Protein AF-0000000076639989 (afdb_homodimer)

Structure (mmCIF, N/CA/C/O backbone):
data_AF-0000000076639989-model_v1
#
loop_
_entity.id
_entity.type
_entity.pdbx_description
1 polymer 'Transcriptional regulator, ArsR family'
#
loop_
_atom_site.group_PDB
_atom_site.id
_atom_site.type_symbol
_atom_site.label_atom_id
_atom_site.label_alt_id
_atom_site.label_comp_id
_atom_site.label_asym_id
_atom_site.label_entity_id
_atom_site.label_seq_id
_atom_site.pdbx_PDB_ins_code
_atom_site.Cartn_x
_atom_site.Cartn_y
_atom_site.Cartn_z
_atom_site.occupancy
_atom_site.B_iso_or_equiv
_atom_site.auth_seq_id
_atom_site.auth_comp_id
_atom_site.auth_asym_id
_atom_site.auth_atom_id
_atom_site.pdbx_PDB_model_num
ATOM 1 N N . MET A 1 1 ? 21.969 -23.125 -7.098 1 32.69 1 MET A N 1
ATOM 2 C CA . MET A 1 1 ? 20.609 -22.609 -7.188 1 32.69 1 MET A CA 1
ATOM 3 C C . MET A 1 1 ? 19.641 -23.688 -7.664 1 32.69 1 MET A C 1
ATOM 5 O O . MET A 1 1 ? 19.703 -24.109 -8.82 1 32.69 1 MET A O 1
ATOM 9 N N . SER A 1 2 ? 19.375 -24.688 -6.938 1 37.81 2 SER A N 1
ATOM 10 C CA . SER A 1 2 ? 18.578 -25.844 -7.324 1 37.81 2 SER A CA 1
ATOM 11 C C . SER A 1 2 ? 17.25 -25.422 -7.961 1 37.81 2 SER A C 1
ATOM 13 O O . SER A 1 2 ? 16.516 -24.609 -7.395 1 37.81 2 SER A O 1
ATOM 15 N N . LYS A 1 3 ? 17.125 -25.25 -9.281 1 46.09 3 LYS A N 1
ATOM 16 C CA . LYS A 1 3 ? 16.047 -24.828 -10.164 1 46.09 3 LYS A CA 1
ATOM 17 C C . LYS A 1 3 ? 14.727 -25.469 -9.75 1 46.09 3 LYS A C 1
ATOM 19 O O . LYS A 1 3 ? 14.477 -26.641 -10.031 1 46.09 3 LYS A O 1
ATOM 24 N N . GLN A 1 4 ? 14.281 -25.359 -8.562 1 47.09 4 GLN A N 1
ATOM 25 C CA . GLN A 1 4 ? 13.008 -25.984 -8.234 1 47.09 4 GLN A CA 1
ATOM 26 C C . GLN A 1 4 ? 11.945 -25.641 -9.281 1 47.09 4 GLN A C 1
ATOM 28 O O . GLN A 1 4 ? 11.383 -24.547 -9.258 1 47.09 4 GLN A O 1
ATOM 33 N N . GLU A 1 5 ? 12.188 -26.016 -10.438 1 51.47 5 GLU A N 1
ATOM 34 C CA . GLU A 1 5 ? 11.289 -25.906 -11.578 1 51.47 5 GLU A CA 1
ATOM 35 C C . GLU A 1 5 ? 9.922 -26.5 -11.258 1 51.47 5 GLU A C 1
ATOM 37 O O . GLU A 1 5 ? 9.828 -27.609 -10.719 1 51.47 5 GLU A O 1
ATOM 42 N N . CYS A 1 6 ? 9.062 -25.641 -10.82 1 61.06 6 CYS A N 1
ATOM 43 C CA . CYS A 1 6 ? 7.691 -26.141 -10.828 1 61.06 6 CYS A CA 1
ATOM 44 C C . CYS A 1 6 ? 7.418 -26.969 -12.078 1 61.06 6 CYS A C 1
ATOM 46 O O . CYS A 1 6 ? 7.582 -26.469 -13.203 1 61.06 6 CYS A O 1
ATOM 48 N N . ILE A 1 7 ? 7.582 -28.328 -12.023 1 67 7 ILE A N 1
ATOM 49 C CA . ILE A 1 7 ? 7.262 -29.203 -13.141 1 67 7 ILE A CA 1
ATOM 50 C C . ILE A 1 7 ? 5.75 -29.422 -13.219 1 67 7 ILE A C 1
ATOM 52 O O . ILE A 1 7 ? 5.211 -30.312 -12.555 1 67 7 ILE A O 1
ATOM 56 N N . ARG A 1 8 ? 5.035 -28.391 -13.719 1 72.69 8 ARG A N 1
ATOM 57 C CA . ARG A 1 8 ? 3.59 -28.547 -13.844 1 72.69 8 ARG A CA 1
ATOM 58 C C . ARG A 1 8 ? 3.242 -29.656 -14.836 1 72.69 8 ARG A C 1
ATOM 60 O O . ARG A 1 8 ? 3.891 -29.781 -15.875 1 72.69 8 ARG A O 1
ATOM 67 N N . GLU A 1 9 ? 2.637 -30.719 -14.359 1 71.56 9 GLU A N 1
ATOM 68 C CA . GLU A 1 9 ? 2.283 -31.781 -15.305 1 71.56 9 GLU A CA 1
ATOM 69 C C . GLU A 1 9 ? 1.322 -31.266 -16.375 1 71.56 9 GLU A C 1
ATOM 71 O O . GLU A 1 9 ? 1.562 -31.438 -17.562 1 71.56 9 GLU A O 1
ATOM 76 N N . VAL A 1 10 ? 0.153 -30.719 -16.094 1 80.69 10 VAL A N 1
ATOM 77 C CA . VAL A 1 10 ? -0.833 -30.203 -17.047 1 80.69 10 VAL A CA 1
ATOM 78 C C . VAL A 1 10 ? -1.334 -28.844 -16.578 1 80.69 10 VAL A C 1
ATOM 80 O O . VAL A 1 10 ? -1.646 -28.656 -15.406 1 80.69 10 VAL A O 1
ATOM 83 N N . ALA A 1 11 ? -1.233 -27.938 -17.594 1 85.38 11 ALA A N 1
ATOM 84 C CA . ALA A 1 11 ? -1.774 -26.609 -17.297 1 85.38 11 ALA A CA 1
ATOM 85 C C . ALA A 1 11 ? -3.299 -26.609 -17.375 1 85.38 11 ALA A C 1
ATOM 87 O O . ALA A 1 11 ? -3.881 -27.25 -18.25 1 85.38 11 ALA A O 1
ATOM 88 N N . ASP A 1 12 ? -3.961 -26.031 -16.391 1 90.69 12 ASP A N 1
ATOM 89 C CA . ASP A 1 12 ? -5.395 -25.766 -16.484 1 90.69 12 ASP A CA 1
ATOM 90 C C . ASP A 1 12 ? -5.668 -24.516 -17.328 1 90.69 12 ASP A C 1
ATOM 92 O O . ASP A 1 12 ? -5.715 -23.406 -16.797 1 90.69 12 ASP A O 1
ATOM 96 N N . LEU A 1 13 ? -5.898 -24.812 -18.625 1 93.19 13 LEU A N 1
ATOM 97 C CA . LEU A 1 13 ? -6.027 -23.703 -19.562 1 93.19 13 LEU A CA 1
ATOM 98 C C . LEU A 1 13 ? -7.25 -22.859 -19.25 1 93.19 13 LEU A C 1
ATOM 100 O O . LEU A 1 13 ? -7.238 -21.641 -19.453 1 93.19 13 LEU A O 1
ATOM 104 N N . ASN A 1 14 ? -8.273 -23.469 -18.75 1 94.12 14 ASN A N 1
ATOM 105 C CA . ASN A 1 14 ? -9.461 -22.719 -18.359 1 94.12 14 ASN A CA 1
ATOM 106 C C . ASN A 1 14 ? -9.164 -21.734 -17.234 1 94.12 14 ASN A C 1
ATOM 108 O O . ASN A 1 14 ? -9.602 -20.578 -17.281 1 94.12 14 ASN A O 1
ATOM 112 N N . GLN A 1 15 ? -8.477 -22.172 -16.281 1 94.19 15 GLN A N 1
ATOM 113 C CA . GLN A 1 15 ? -8.094 -21.297 -15.18 1 94.19 15 GLN A CA 1
ATOM 114 C C . GLN A 1 15 ? -7.188 -20.156 -15.664 1 94.19 15 GLN A C 1
ATOM 116 O O . GLN A 1 15 ? -7.371 -19 -15.281 1 94.19 15 GLN A O 1
ATOM 121 N N . ILE A 1 16 ? -6.234 -20.531 -16.484 1 95.56 16 ILE A N 1
ATOM 122 C CA . ILE A 1 16 ? -5.281 -19.547 -16.984 1 95.56 16 ILE A CA 1
ATOM 123 C C . ILE A 1 16 ? -6.016 -18.469 -17.766 1 95.56 16 ILE A C 1
ATOM 125 O O . ILE A 1 16 ? -5.797 -17.281 -17.547 1 95.56 16 ILE A O 1
ATOM 129 N N . ASN A 1 17 ? -6.898 -18.906 -18.609 1 96.19 17 ASN A N 1
ATOM 130 C CA . ASN A 1 17 ? -7.641 -17.969 -19.438 1 96.19 17 ASN A CA 1
ATOM 131 C C . ASN A 1 17 ? -8.555 -17.078 -18.594 1 96.19 17 ASN A C 1
ATOM 133 O O . ASN A 1 17 ? -8.695 -15.883 -18.875 1 96.19 17 ASN A O 1
ATOM 137 N N . ARG A 1 18 ? -9.164 -17.641 -17.641 1 95.81 18 ARG A N 1
ATOM 138 C CA . ARG A 1 18 ? -10.023 -16.859 -16.766 1 95.81 18 ARG A CA 1
ATOM 139 C C . ARG A 1 18 ? -9.219 -15.805 -16 1 95.81 18 ARG A C 1
ATOM 141 O O . ARG A 1 18 ? -9.68 -14.672 -15.828 1 95.81 18 ARG A O 1
ATOM 148 N N . CYS A 1 19 ? -8.039 -16.203 -15.562 1 97.31 19 CYS A N 1
ATOM 149 C CA . CYS A 1 19 ? -7.168 -15.273 -14.844 1 97.31 19 CYS A CA 1
ATOM 150 C C . CYS A 1 19 ? -6.719 -14.125 -15.75 1 97.31 19 CYS A C 1
ATOM 152 O O . CYS A 1 19 ? -6.707 -12.969 -15.336 1 97.31 19 CYS A O 1
ATOM 154 N N . ILE A 1 20 ? -6.371 -14.484 -16.969 1 97.75 20 ILE A N 1
ATOM 155 C CA . ILE A 1 20 ? -5.961 -13.461 -17.922 1 97.75 20 ILE A CA 1
ATOM 156 C C . ILE A 1 20 ? -7.113 -12.492 -18.172 1 97.75 20 ILE A C 1
ATOM 158 O O . ILE A 1 20 ? -6.918 -11.273 -18.156 1 97.75 20 ILE A O 1
ATOM 162 N N . ASP A 1 21 ? -8.305 -13.062 -18.328 1 96.94 21 ASP A N 1
ATOM 163 C CA . ASP A 1 21 ? -9.484 -12.234 -18.578 1 96.94 21 ASP A CA 1
ATOM 164 C C . ASP A 1 21 ? -9.781 -11.328 -17.375 1 96.94 21 ASP A C 1
ATOM 166 O O . ASP A 1 21 ? -10.094 -10.148 -17.547 1 96.94 21 ASP A O 1
ATOM 170 N N . SER A 1 22 ? -9.711 -11.898 -16.188 1 95.25 22 SER A N 1
ATOM 171 C CA . SER A 1 22 ? -9.969 -11.125 -14.977 1 95.25 22 SER A CA 1
ATOM 172 C C . SER A 1 22 ? -8.977 -9.977 -14.828 1 95.25 22 SER A C 1
ATOM 174 O O . SER A 1 22 ? -9.359 -8.852 -14.492 1 95.25 22 SER A O 1
ATOM 176 N N . LEU A 1 23 ? -7.738 -10.188 -15.102 1 96.31 23 LEU A N 1
ATOM 177 C CA . LEU A 1 23 ? -6.707 -9.164 -15 1 96.31 23 LEU A CA 1
ATOM 178 C C . LEU A 1 23 ? -6.941 -8.047 -16 1 96.31 23 LEU A C 1
ATOM 180 O O . LEU A 1 23 ? -6.727 -6.871 -15.695 1 96.31 23 LEU A O 1
ATOM 184 N N . GLU A 1 24 ? -7.297 -8.453 -17.188 1 96.06 24 GLU A N 1
ATOM 185 C CA . GLU A 1 24 ? -7.543 -7.461 -18.234 1 96.06 24 GLU A CA 1
ATOM 186 C C . GLU A 1 24 ? -8.68 -6.516 -17.844 1 96.06 24 GLU A C 1
ATOM 188 O O . GLU A 1 24 ? -8.641 -5.328 -18.156 1 96.06 24 GLU A O 1
ATOM 193 N N . LYS A 1 25 ? -9.641 -7.02 -17.141 1 94.56 25 LYS A N 1
ATOM 194 C CA . LYS A 1 25 ? -10.805 -6.227 -16.75 1 94.56 25 LYS A CA 1
ATOM 195 C C . LYS A 1 25 ? -10.445 -5.211 -15.672 1 94.56 25 LYS A C 1
ATOM 197 O O . LYS A 1 25 ? -11.109 -4.184 -15.531 1 94.56 25 LYS A O 1
ATOM 202 N N . VAL A 1 26 ? -9.375 -5.488 -14.977 1 94.62 26 VAL A N 1
ATOM 203 C CA . VAL A 1 26 ? -9.094 -4.621 -13.836 1 94.62 26 VAL A CA 1
ATOM 204 C C . VAL A 1 26 ? -7.727 -3.965 -14 1 94.62 26 VAL A C 1
ATOM 206 O O . VAL A 1 26 ? -7.195 -3.379 -13.055 1 94.62 26 VAL A O 1
ATOM 209 N N . GLU A 1 27 ? -7.105 -4.047 -15.086 1 94.38 27 GLU A N 1
ATOM 210 C CA . GLU A 1 27 ? -5.738 -3.584 -15.312 1 94.38 27 GLU A CA 1
ATOM 211 C C . GLU A 1 27 ? -5.582 -2.113 -14.938 1 94.38 27 GLU A C 1
ATOM 213 O O . GLU A 1 27 ? -4.59 -1.727 -14.32 1 94.38 27 GLU A O 1
ATOM 218 N N . GLY A 1 28 ? -6.504 -1.295 -15.352 1 93.31 28 GLY A N 1
ATOM 219 C CA . GLY A 1 28 ? -6.461 0.114 -15 1 93.31 28 GLY A CA 1
ATOM 220 C C . GLY A 1 28 ? -6.508 0.352 -13.5 1 93.31 28 GLY A C 1
ATOM 221 O O . GLY A 1 28 ? -5.793 1.21 -12.977 1 93.31 28 GLY A O 1
ATOM 222 N N . SER A 1 29 ? -7.375 -0.333 -12.828 1 93.5 29 SER A N 1
ATOM 223 C CA . SER A 1 29 ? -7.496 -0.226 -11.375 1 93.5 29 SER A CA 1
ATOM 224 C C . SER A 1 29 ? -6.219 -0.692 -10.68 1 93.5 29 SER A C 1
ATOM 226 O O . SER A 1 29 ? -5.812 -0.114 -9.672 1 93.5 29 SER A O 1
ATOM 228 N N . ILE A 1 30 ? -5.578 -1.683 -11.258 1 94.81 30 ILE A N 1
ATOM 229 C CA . ILE A 1 30 ? -4.328 -2.17 -10.688 1 94.81 30 ILE A CA 1
ATOM 230 C C . ILE A 1 30 ? -3.246 -1.099 -10.828 1 94.81 30 ILE A C 1
ATOM 232 O O . ILE A 1 30 ? -2.52 -0.816 -9.875 1 94.81 30 ILE A O 1
ATOM 236 N N . ASP A 1 31 ? -3.182 -0.555 -11.945 1 94.44 31 ASP A N 1
ATOM 237 C CA . ASP A 1 31 ? -2.201 0.501 -12.18 1 94.44 31 ASP A CA 1
ATOM 238 C C . ASP A 1 31 ? -2.387 1.654 -11.195 1 94.44 31 ASP A C 1
ATOM 240 O O . ASP A 1 31 ? -1.418 2.137 -10.609 1 94.44 31 ASP A O 1
ATOM 244 N N . ARG A 1 32 ? -3.562 2.025 -11.016 1 92.25 32 ARG A N 1
ATOM 245 C CA . ARG A 1 32 ? -3.854 3.154 -10.141 1 92.25 32 ARG A CA 1
ATOM 246 C C . ARG A 1 32 ? -3.557 2.811 -8.688 1 92.25 32 ARG A C 1
ATOM 248 O O . ARG A 1 32 ? -2.982 3.621 -7.953 1 92.25 32 ARG A O 1
ATOM 255 N N . LEU A 1 33 ? -3.975 1.682 -8.328 1 93 33 LEU A N 1
ATOM 256 C CA . LEU A 1 33 ? -3.68 1.271 -6.961 1 93 33 LEU A CA 1
ATOM 257 C C . LEU A 1 33 ? -2.176 1.178 -6.734 1 93 33 LEU A C 1
ATOM 259 O O . LEU A 1 33 ? -1.681 1.542 -5.668 1 93 33 LEU A O 1
ATOM 263 N N . THR A 1 34 ? -1.471 0.683 -7.719 1 95.06 34 THR A N 1
ATOM 264 C CA . THR A 1 34 ? -0.016 0.619 -7.621 1 95.06 34 THR A CA 1
ATOM 265 C C . THR A 1 34 ? 0.569 2.002 -7.355 1 95.06 34 THR A C 1
ATOM 267 O O . THR A 1 34 ? 1.416 2.166 -6.473 1 95.06 34 THR A O 1
ATOM 270 N N . ASP A 1 35 ? 0.101 2.949 -8.023 1 93.81 35 ASP A N 1
ATOM 271 C CA . ASP A 1 35 ? 0.573 4.32 -7.855 1 93.81 35 ASP A CA 1
ATOM 272 C C . ASP A 1 35 ? 0.263 4.836 -6.449 1 93.81 35 ASP A C 1
ATOM 274 O O . ASP A 1 35 ? 1.096 5.496 -5.828 1 93.81 35 ASP A O 1
ATOM 278 N N . ILE A 1 36 ? -0.893 4.535 -6.02 1 92.69 36 ILE A N 1
ATOM 279 C CA . ILE A 1 36 ? -1.324 4.969 -4.695 1 92.69 36 ILE A CA 1
ATOM 280 C C . ILE A 1 36 ? -0.438 4.324 -3.629 1 92.69 36 ILE A C 1
ATOM 282 O O . ILE A 1 36 ? 0.024 5 -2.707 1 92.69 36 ILE A O 1
ATOM 286 N N . LEU A 1 37 ? -0.204 3.051 -3.82 1 93.88 37 LEU A N 1
ATOM 287 C CA . LEU A 1 37 ? 0.633 2.336 -2.863 1 93.88 37 LEU A CA 1
ATOM 288 C C . LEU A 1 37 ? 2.05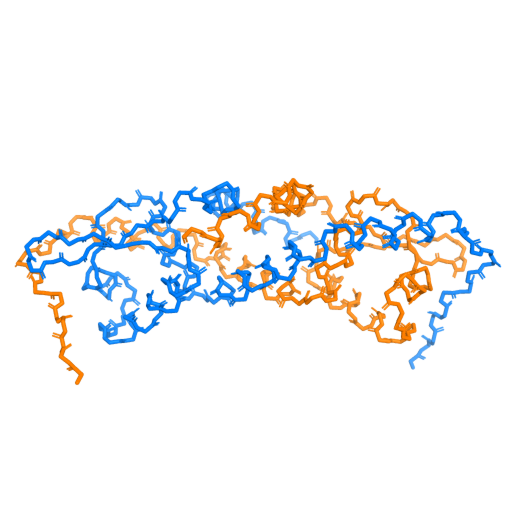9 2.881 -2.875 1 93.88 37 LEU A C 1
ATOM 290 O O . LEU A 1 37 ? 2.682 3.023 -1.819 1 93.88 37 LEU A O 1
ATOM 294 N N . LYS A 1 38 ? 2.557 3.215 -4.012 1 96 38 LYS A N 1
ATOM 295 C CA . LYS A 1 38 ? 3.887 3.807 -4.117 1 96 38 LYS A CA 1
ATOM 296 C C . LYS A 1 38 ? 3.973 5.109 -3.332 1 96 38 LYS A C 1
ATOM 298 O O . LYS A 1 38 ? 4.965 5.363 -2.645 1 96 38 LYS A O 1
ATOM 303 N N . LEU A 1 39 ? 2.967 5.832 -3.438 1 95.38 39 LEU A N 1
ATOM 304 C CA . LEU A 1 39 ? 2.934 7.117 -2.748 1 95.38 39 LEU A CA 1
ATOM 305 C C . LEU A 1 39 ? 2.883 6.922 -1.236 1 95.38 39 LEU A C 1
ATOM 307 O O . LEU A 1 39 ? 3.555 7.641 -0.49 1 95.38 39 LEU A O 1
ATOM 311 N N . ALA A 1 40 ? 2.119 5.961 -0.853 1 95.06 40 ALA A N 1
ATOM 312 C CA . ALA A 1 40 ? 1.887 5.738 0.572 1 95.06 40 ALA A CA 1
ATOM 313 C C . ALA A 1 40 ? 3.045 4.969 1.202 1 95.06 40 ALA A C 1
ATOM 315 O O . ALA A 1 40 ? 3.264 5.047 2.414 1 95.06 40 ALA A O 1
ATOM 316 N N . ALA A 1 41 ? 3.77 4.203 0.325 1 96.12 41 ALA A N 1
ATOM 317 C CA . ALA A 1 41 ? 4.848 3.354 0.827 1 96.12 41 ALA A CA 1
ATOM 318 C C . ALA A 1 41 ? 6.086 4.18 1.163 1 96.12 41 ALA A C 1
ATOM 320 O O . ALA A 1 41 ? 7.16 3.957 0.604 1 96.12 41 ALA A O 1
ATOM 321 N N . ASN A 1 42 ? 5.992 5.082 1.937 1 97.56 42 ASN A N 1
ATOM 322 C CA . ASN A 1 42 ? 6.969 5.984 2.539 1 97.56 42 ASN A CA 1
ATOM 323 C C . ASN A 1 42 ? 6.656 6.25 4.008 1 97.56 42 ASN A C 1
ATOM 325 O O . ASN A 1 42 ? 5.516 6.566 4.355 1 97.56 42 ASN A O 1
ATOM 329 N N . ASP A 1 43 ? 7.664 6.062 4.801 1 97.06 43 ASP A N 1
ATOM 330 C CA . ASP A 1 43 ? 7.457 6.133 6.242 1 97.06 43 ASP A CA 1
ATOM 331 C C . ASP A 1 43 ? 6.832 7.465 6.648 1 97.06 43 ASP A C 1
ATOM 333 O O . ASP A 1 43 ? 5.84 7.496 7.375 1 97.06 43 ASP A O 1
ATOM 337 N N . VAL A 1 44 ? 7.336 8.516 6.16 1 98.25 44 VAL A N 1
ATOM 338 C CA . VAL A 1 44 ? 6.863 9.852 6.508 1 98.25 44 VAL A CA 1
ATOM 339 C C . VAL A 1 44 ? 5.445 10.047 5.977 1 98.25 44 VAL A C 1
ATOM 341 O O . VAL A 1 44 ? 4.562 10.508 6.707 1 98.25 44 VAL A O 1
ATOM 344 N N . ARG A 1 45 ? 5.211 9.656 4.766 1 98.25 45 ARG A N 1
ATOM 345 C CA . ARG A 1 45 ? 3.9 9.859 4.156 1 98.25 45 ARG A CA 1
ATOM 346 C C . ARG A 1 45 ? 2.848 8.977 4.824 1 98.25 45 ARG A C 1
ATOM 348 O O . ARG A 1 45 ? 1.688 9.375 4.949 1 98.25 45 ARG A O 1
ATOM 355 N N . LEU A 1 46 ? 3.256 7.793 5.211 1 96.88 46 LEU A N 1
ATOM 356 C CA . LEU A 1 46 ? 2.309 6.938 5.914 1 96.88 46 LEU A CA 1
ATOM 357 C C . LEU A 1 46 ? 1.965 7.516 7.281 1 96.88 46 LEU A C 1
ATOM 359 O O . LEU A 1 46 ? 0.815 7.445 7.723 1 96.88 46 LEU A O 1
ATOM 363 N N . LYS A 1 47 ? 2.955 8.094 7.965 1 97.88 47 LYS A N 1
ATOM 364 C CA . LYS A 1 47 ? 2.699 8.766 9.234 1 97.88 47 LYS A CA 1
ATOM 365 C C . LYS A 1 47 ? 1.743 9.945 9.047 1 97.88 47 LYS A C 1
ATOM 367 O O . LYS A 1 47 ? 0.824 10.133 9.844 1 97.88 47 LYS A O 1
ATOM 372 N N . ILE A 1 48 ? 1.965 10.672 7.996 1 97.75 48 ILE A N 1
ATOM 373 C CA . ILE A 1 48 ? 1.108 11.82 7.699 1 97.75 48 ILE A CA 1
ATOM 374 C C . ILE A 1 48 ? -0.326 11.344 7.473 1 97.75 48 ILE A C 1
ATOM 376 O O . ILE A 1 48 ? -1.266 11.883 8.062 1 97.75 48 ILE A O 1
ATOM 380 N N . LEU A 1 49 ? -0.447 10.32 6.625 1 96.56 49 LEU A N 1
ATOM 381 C CA . LEU A 1 49 ? -1.773 9.797 6.32 1 96.56 49 LEU A CA 1
ATOM 382 C C . LEU A 1 49 ? -2.447 9.258 7.578 1 96.56 49 LEU A C 1
ATOM 384 O O . LEU A 1 49 ? -3.645 9.469 7.785 1 96.56 49 LEU A O 1
ATOM 388 N N . TYR A 1 50 ? -1.722 8.602 8.383 1 95.81 50 TYR A N 1
ATOM 389 C CA . TYR A 1 50 ? -2.232 8.086 9.641 1 95.81 50 TYR A CA 1
ATOM 390 C C . TYR A 1 50 ? -2.727 9.211 10.539 1 95.81 50 TYR A C 1
ATOM 392 O O . TYR A 1 50 ? -3.848 9.164 11.055 1 95.81 50 TYR A O 1
ATOM 400 N N . LEU A 1 51 ? -1.943 10.227 10.734 1 96.75 51 LEU A N 1
ATOM 401 C CA . LEU A 1 51 ? -2.299 11.359 11.578 1 96.75 51 LEU A CA 1
ATOM 402 C C . LEU A 1 51 ? -3.553 12.055 11.055 1 96.75 51 LEU A C 1
ATOM 404 O O . LEU A 1 51 ? -4.434 12.422 11.836 1 96.75 51 LEU A O 1
ATOM 408 N N . LEU A 1 52 ? -3.623 12.188 9.719 1 95.75 52 LEU A N 1
ATOM 409 C CA . LEU A 1 52 ? -4.758 12.875 9.109 1 95.75 52 LEU A CA 1
ATOM 410 C C . LEU A 1 52 ? -6.027 12.047 9.234 1 95.75 52 LEU A C 1
ATOM 412 O O . LEU A 1 52 ? -7.137 12.57 9.125 1 95.75 52 LEU A O 1
ATOM 416 N N . SER A 1 53 ? -5.832 10.797 9.359 1 93.5 53 SER A N 1
ATOM 417 C CA . SER A 1 53 ? -7 9.945 9.555 1 93.5 53 SER A CA 1
ATOM 418 C C . SER A 1 53 ? -7.57 10.102 10.961 1 93.5 53 SER A C 1
ATOM 420 O O . SER A 1 53 ? -8.734 9.766 11.203 1 93.5 53 SER A O 1
ATOM 422 N N . ARG A 1 54 ? -6.809 10.641 11.805 1 91.06 54 ARG A N 1
ATOM 423 C CA . ARG A 1 54 ? -7.195 10.719 13.203 1 91.06 54 ARG A CA 1
ATOM 424 C C . ARG A 1 54 ? -7.527 12.156 13.602 1 91.06 54 ARG A C 1
ATOM 426 O O . ARG A 1 54 ? -8.344 12.383 14.5 1 91.06 54 ARG A O 1
ATOM 433 N N . GLU A 1 55 ? -6.781 13.023 12.914 1 90.44 55 GLU A N 1
ATOM 434 C CA . GLU A 1 55 ? -6.914 14.438 13.234 1 90.44 55 GLU A CA 1
ATOM 435 C C . GLU A 1 55 ? -7.539 15.211 12.078 1 90.44 55 GLU A C 1
ATOM 437 O O . GLU A 1 55 ? -7.195 14.984 10.914 1 90.44 55 GLU A O 1
ATOM 442 N N . GLU A 1 56 ? -8.438 16.016 12.211 1 78.88 56 GLU A N 1
ATOM 443 C CA . GLU A 1 56 ? -9.164 16.703 11.148 1 78.88 56 GLU A CA 1
ATOM 444 C C . GLU A 1 56 ? -8.453 17.984 10.742 1 78.88 56 GLU A C 1
ATOM 446 O O . GLU A 1 56 ? -8.625 18.469 9.617 1 78.88 56 GLU A O 1
ATOM 451 N N . HIS A 1 57 ? -7.617 18.672 11.516 1 83.5 57 HIS A N 1
ATOM 452 C CA . HIS A 1 57 ? -7.121 20.016 11.242 1 83.5 57 HIS A CA 1
ATOM 453 C C . HIS A 1 57 ? -5.617 20.109 11.492 1 83.5 57 HIS A C 1
ATOM 455 O O . HIS A 1 57 ? -5.184 20.703 12.484 1 83.5 57 HIS A O 1
ATOM 461 N N . LEU A 1 58 ? -4.938 19.562 10.539 1 93.5 58 LEU A N 1
ATOM 462 C CA . LEU A 1 58 ? -3.492 19.703 10.672 1 93.5 58 LEU A CA 1
ATOM 463 C C . LEU A 1 58 ? -2.92 20.5 9.508 1 93.5 58 LEU A C 1
ATOM 465 O O . LEU A 1 58 ? -3.281 20.281 8.352 1 93.5 58 LEU A O 1
ATOM 469 N N . CYS A 1 59 ? -2.102 21.453 9.852 1 94.75 59 CYS A N 1
ATOM 470 C CA . CYS A 1 59 ? -1.413 22.25 8.836 1 94.75 59 CYS A CA 1
ATOM 471 C C . CYS A 1 59 ? 0.04 21.812 8.695 1 94.75 59 CYS A C 1
ATOM 473 O O . CYS A 1 59 ? 0.548 21.047 9.523 1 94.75 59 CYS A O 1
ATOM 475 N N . PRO A 1 60 ? 0.755 22.203 7.625 1 95.94 60 PRO A N 1
ATOM 476 C CA . PRO A 1 60 ? 2.146 21.797 7.426 1 95.94 60 PRO A CA 1
ATOM 477 C C . PRO A 1 60 ? 3.031 22.109 8.633 1 95.94 60 PRO A C 1
ATOM 479 O O . PRO A 1 60 ? 3.938 21.344 8.953 1 95.94 60 PRO A O 1
ATOM 482 N N . CYS A 1 61 ? 2.783 23.172 9.328 1 94.88 61 CYS A N 1
ATOM 483 C CA . CYS A 1 61 ? 3.561 23.547 10.5 1 94.88 61 CYS A CA 1
ATOM 484 C C . CYS A 1 61 ? 3.326 22.562 11.641 1 94.88 61 CYS A C 1
ATOM 486 O O . CYS A 1 61 ? 4.27 22.141 12.32 1 94.88 61 CYS A O 1
ATOM 488 N N . ASP A 1 62 ? 2.014 22.203 11.898 1 95.75 62 ASP A N 1
ATOM 489 C CA . ASP A 1 62 ? 1.702 21.188 12.906 1 95.75 62 ASP A CA 1
ATOM 490 C C . ASP A 1 62 ? 2.434 19.875 12.609 1 95.75 62 ASP A C 1
ATOM 492 O O . ASP A 1 62 ? 3.062 19.297 13.5 1 95.75 62 ASP A O 1
ATOM 496 N N . LEU A 1 63 ? 2.348 19.469 11.391 1 97.44 63 LEU A N 1
ATOM 497 C CA . LEU A 1 63 ? 2.955 18.203 10.984 1 97.44 63 LEU A CA 1
ATOM 498 C C . LEU A 1 63 ? 4.473 18.266 11.109 1 97.44 63 LEU A C 1
ATOM 500 O O . LEU A 1 63 ? 5.109 17.281 11.477 1 97.44 63 LEU A O 1
ATOM 504 N N . SER A 1 64 ? 5.039 19.391 10.734 1 97.38 64 SER A N 1
ATOM 505 C CA . SER A 1 64 ? 6.473 19.594 10.906 1 97.38 64 SER A CA 1
ATOM 506 C C . SER A 1 64 ? 6.895 19.391 12.352 1 97.38 64 SER A C 1
ATOM 508 O O . SER A 1 64 ? 7.863 18.688 12.633 1 97.38 64 SER A O 1
ATOM 510 N N . ASP A 1 65 ? 6.168 19.969 13.297 1 96.75 65 ASP A N 1
ATOM 511 C CA . ASP A 1 65 ? 6.449 19.828 14.719 1 96.75 65 ASP A CA 1
ATOM 512 C C . ASP A 1 65 ? 6.281 18.375 15.18 1 96.75 65 ASP A C 1
ATOM 514 O O . ASP A 1 65 ? 7.121 17.859 15.914 1 96.75 65 ASP A O 1
ATOM 518 N N . ILE A 1 66 ? 5.219 17.812 14.727 1 97.69 66 ILE A N 1
ATOM 519 C CA . ILE A 1 66 ? 4.887 16.453 15.148 1 97.69 66 ILE A CA 1
ATOM 520 C C . ILE A 1 66 ? 5.957 15.477 14.648 1 97.69 66 ILE A C 1
ATOM 522 O O . ILE A 1 66 ? 6.387 14.586 15.391 1 97.69 66 ILE A O 1
ATOM 526 N N . LEU A 1 67 ? 6.438 15.617 13.414 1 98.25 67 LEU A N 1
ATOM 527 C CA . LEU A 1 67 ? 7.328 14.664 12.766 1 98.25 67 LEU A CA 1
ATOM 528 C C . LEU A 1 67 ? 8.789 15.07 12.938 1 98.25 67 LEU A C 1
ATOM 530 O O . LEU A 1 67 ? 9.695 14.344 12.516 1 98.25 67 LEU A O 1
ATOM 534 N N . ASP A 1 68 ? 9 16.172 13.555 1 97.81 68 ASP A N 1
ATOM 535 C CA . ASP A 1 68 ? 10.344 16.703 13.77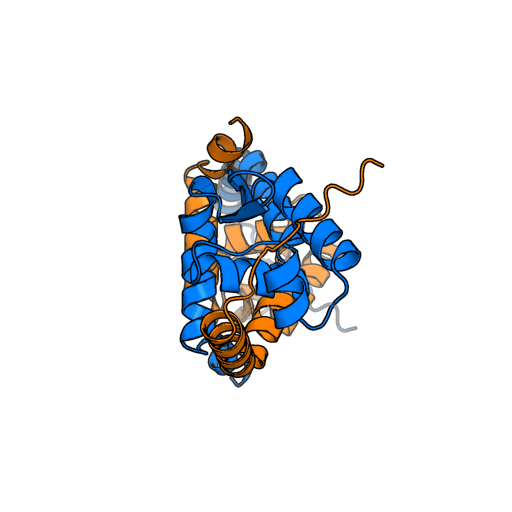3 1 97.81 68 ASP A CA 1
ATOM 536 C C . ASP A 1 68 ? 11.102 16.828 12.453 1 97.81 68 ASP A C 1
ATOM 538 O O . ASP A 1 68 ? 12.211 16.312 12.305 1 97.81 68 ASP A O 1
ATOM 542 N N . MET A 1 69 ? 10.477 17.484 11.516 1 97.75 69 MET A N 1
ATOM 543 C CA . MET A 1 69 ? 11.008 17.781 10.188 1 97.75 69 MET A CA 1
ATOM 544 C C . MET A 1 69 ? 10.805 19.25 9.836 1 97.75 69 MET A C 1
ATOM 546 O O . MET A 1 69 ? 9.992 19.938 10.469 1 97.75 69 MET A O 1
ATOM 550 N N . SER A 1 70 ? 11.531 19.75 8.883 1 97.06 70 SER A N 1
ATOM 551 C CA . SER A 1 70 ? 11.312 21.109 8.414 1 97.06 70 SER A CA 1
ATOM 552 C C . SER A 1 70 ? 9.984 21.234 7.672 1 97.06 70 SER A C 1
ATOM 554 O O . SER A 1 70 ? 9.508 20.266 7.074 1 97.06 70 SER A O 1
ATOM 556 N N . VAL A 1 71 ? 9.445 22.391 7.707 1 95.94 71 VAL A N 1
ATOM 557 C CA . VAL A 1 71 ? 8.18 22.641 7.023 1 95.94 71 VAL A CA 1
ATOM 558 C C . VAL A 1 71 ? 8.344 22.406 5.523 1 95.94 71 VAL A C 1
ATOM 560 O O . VAL A 1 71 ? 7.5 21.781 4.895 1 95.94 71 VAL A O 1
ATOM 563 N N . PRO A 1 72 ? 9.438 22.828 4.898 1 96.56 72 PRO A N 1
ATOM 564 C CA . PRO A 1 72 ? 9.594 22.547 3.467 1 96.56 72 PRO A CA 1
ATOM 565 C C . PRO A 1 72 ? 9.602 21.062 3.148 1 96.56 72 PRO A C 1
ATOM 567 O O . PRO A 1 72 ? 9.031 20.641 2.141 1 96.56 72 PRO A O 1
ATOM 570 N N . ALA A 1 73 ? 10.25 20.234 3.986 1 97.38 73 ALA A N 1
ATOM 571 C CA . ALA A 1 73 ? 10.305 18.797 3.773 1 97.38 73 ALA A CA 1
ATOM 572 C C . ALA A 1 73 ? 8.906 18.172 3.863 1 97.38 73 ALA A C 1
ATOM 574 O O . ALA A 1 73 ? 8.516 17.375 3.008 1 97.38 73 ALA A O 1
ATOM 575 N N . VAL A 1 74 ? 8.242 18.547 4.887 1 97.75 74 VAL A N 1
ATOM 576 C CA . VAL A 1 74 ? 6.879 18.047 5.066 1 97.75 74 VAL A CA 1
ATOM 577 C C . VAL A 1 74 ? 6.008 18.5 3.895 1 97.75 74 VAL A C 1
ATOM 579 O O . VAL A 1 74 ? 5.191 17.719 3.389 1 97.75 74 VAL A O 1
ATOM 582 N N . SER A 1 75 ? 6.191 19.688 3.459 1 96.44 75 SER A N 1
ATOM 583 C CA . SER A 1 75 ? 5.398 20.234 2.363 1 96.44 75 SER A CA 1
ATOM 584 C C . SER A 1 75 ? 5.633 19.453 1.071 1 96.44 75 SER A C 1
ATOM 586 O O . SER A 1 75 ? 4.711 19.281 0.276 1 96.44 75 SER A O 1
ATOM 588 N N . GLN A 1 76 ? 6.793 19.047 0.897 1 97.88 76 GLN A N 1
ATOM 589 C CA . GLN A 1 76 ? 7.105 18.234 -0.279 1 97.88 76 GLN A CA 1
ATOM 590 C C . GLN A 1 76 ? 6.328 16.922 -0.264 1 97.88 76 GLN A C 1
ATOM 592 O O . GLN A 1 76 ? 5.77 16.516 -1.283 1 97.88 76 GLN A O 1
ATOM 597 N N . HIS A 1 77 ? 6.312 16.25 0.864 1 98.38 77 HIS A N 1
ATOM 598 C CA . HIS A 1 77 ? 5.539 15.023 1.002 1 98.38 77 HIS A CA 1
ATOM 599 C C . HIS A 1 77 ? 4.051 15.289 0.8 1 98.38 77 HIS A C 1
ATOM 601 O O . HIS A 1 77 ? 3.371 14.523 0.115 1 98.38 77 HIS A O 1
ATOM 607 N N . LEU A 1 78 ? 3.619 16.359 1.371 1 97.62 78 LEU A N 1
ATOM 608 C CA . LEU A 1 78 ? 2.207 16.719 1.268 1 97.62 78 LEU A CA 1
ATOM 609 C C . LEU A 1 78 ? 1.828 17.031 -0.178 1 97.62 78 LEU A C 1
ATOM 611 O O . LEU A 1 78 ? 0.736 16.672 -0.625 1 97.62 78 LEU A O 1
ATOM 615 N N . ARG A 1 79 ? 2.699 17.672 -0.83 1 97.44 79 ARG A N 1
ATOM 616 C CA . ARG A 1 79 ? 2.455 17.953 -2.242 1 97.44 79 ARG A CA 1
ATOM 617 C C . ARG A 1 79 ? 2.318 16.656 -3.037 1 97.44 79 ARG A C 1
ATOM 619 O O . ARG A 1 79 ? 1.403 16.516 -3.854 1 97.44 79 ARG A O 1
ATOM 626 N N . LYS A 1 80 ? 3.186 15.742 -2.877 1 97.75 80 LYS A N 1
ATOM 627 C CA . LYS A 1 80 ? 3.123 14.453 -3.559 1 97.75 80 LYS A CA 1
ATOM 628 C C . LYS A 1 80 ? 1.811 13.734 -3.258 1 97.75 80 LYS A C 1
ATOM 630 O O . LYS A 1 80 ? 1.183 13.18 -4.16 1 97.75 80 LYS A O 1
ATOM 635 N N . LEU A 1 81 ? 1.435 13.758 -2.014 1 96.75 81 LEU A N 1
ATOM 636 C CA . LEU A 1 81 ? 0.193 13.117 -1.597 1 96.75 81 LEU A CA 1
ATOM 637 C C . LEU A 1 81 ? -1.013 13.805 -2.232 1 96.75 81 LEU A C 1
ATOM 639 O O . LEU A 1 81 ? -1.966 13.133 -2.643 1 96.75 81 LEU A O 1
ATOM 643 N N . LYS A 1 82 ? -0.928 15.117 -2.266 1 95.5 82 LYS A N 1
ATOM 644 C CA . LYS A 1 82 ? -2.012 15.883 -2.869 1 95.5 82 LYS A CA 1
ATOM 645 C C . LYS A 1 82 ? -2.1 15.625 -4.371 1 95.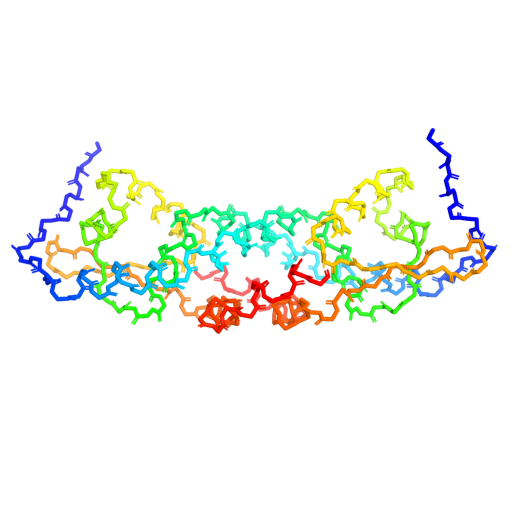5 82 LYS A C 1
ATOM 647 O O . LYS A 1 82 ? -3.186 15.391 -4.902 1 95.5 82 LYS A O 1
ATOM 652 N N . ASP A 1 83 ? -0.942 15.625 -5.047 1 94.62 83 ASP A N 1
ATOM 653 C CA . ASP A 1 83 ? -0.896 15.375 -6.48 1 94.62 83 ASP A CA 1
ATOM 654 C C . ASP A 1 83 ? -1.393 13.969 -6.809 1 94.62 83 ASP A C 1
ATOM 656 O O . ASP A 1 83 ? -1.976 13.742 -7.871 1 94.62 83 ASP A O 1
ATOM 660 N N . GLY A 1 84 ? -1.191 13.07 -5.887 1 93 84 GLY A N 1
ATOM 661 C CA . GLY A 1 84 ? -1.66 11.703 -6.055 1 93 84 GLY A CA 1
ATOM 662 C C . GLY A 1 84 ? -3.119 11.523 -5.68 1 93 84 GLY A C 1
ATOM 663 O O . GLY A 1 84 ? -3.682 10.445 -5.859 1 93 84 GLY A O 1
ATOM 664 N N . GLY A 1 85 ? -3.707 12.531 -5.105 1 91.62 85 GLY A N 1
ATOM 665 C CA . GLY A 1 85 ? -5.125 12.508 -4.793 1 91.62 85 GLY A CA 1
ATOM 666 C C . GLY A 1 85 ? -5.426 11.938 -3.422 1 91.62 85 GLY A C 1
ATOM 667 O O . GLY A 1 85 ? -6.59 11.719 -3.076 1 91.62 85 GLY A O 1
ATOM 668 N N . LEU A 1 86 ? -4.488 11.703 -2.615 1 93.31 86 LEU A N 1
ATOM 669 C CA . LEU A 1 86 ? -4.695 11.031 -1.337 1 93.31 86 LEU A CA 1
ATOM 670 C C . LEU A 1 86 ? -5.129 12.023 -0.263 1 93.31 86 LEU A C 1
ATOM 672 O O . LEU A 1 86 ? -5.809 11.648 0.695 1 93.31 86 LEU A O 1
ATOM 676 N N . VAL A 1 87 ? -4.73 13.305 -0.445 1 94.81 87 VAL A N 1
ATOM 677 C CA . VAL A 1 87 ? -5.121 14.32 0.534 1 94.81 87 VAL A CA 1
ATOM 678 C C . VAL A 1 87 ? -5.703 15.531 -0.182 1 94.81 87 VAL A C 1
ATOM 680 O O . VAL A 1 87 ? -5.477 15.719 -1.381 1 94.81 87 VAL A O 1
ATOM 683 N N . LYS A 1 88 ? -6.488 16.219 0.453 1 94.31 88 LYS A N 1
ATOM 684 C CA . LYS A 1 88 ? -7.043 17.484 -0.026 1 94.31 88 LYS A CA 1
ATOM 685 C C . LYS A 1 88 ? -6.711 18.625 0.929 1 94.31 88 LYS A C 1
ATOM 687 O O . LYS A 1 88 ? -6.23 18.391 2.041 1 94.31 88 LYS A O 1
ATOM 692 N N . THR A 1 89 ? -6.926 19.844 0.438 1 93.94 89 THR A N 1
ATOM 693 C CA . THR A 1 89 ? -6.582 21.016 1.232 1 93.94 89 THR A CA 1
ATOM 694 C C . THR A 1 89 ? -7.789 21.938 1.382 1 93.94 89 THR A C 1
ATOM 696 O O . THR A 1 89 ? -8.656 21.969 0.51 1 93.94 89 THR A O 1
ATOM 699 N N . GLU A 1 90 ? -7.824 22.484 2.467 1 92.25 90 GLU A N 1
ATOM 700 C CA . GLU A 1 90 ? -8.758 23.578 2.738 1 92.25 90 GLU A CA 1
ATOM 701 C C . GLU A 1 90 ? -8.047 24.781 3.352 1 92.25 90 GLU A C 1
ATOM 703 O O . GLU A 1 90 ? -7.199 24.625 4.23 1 92.25 90 GLU A O 1
ATOM 708 N N . ARG A 1 91 ? -8.398 25.906 2.824 1 90.19 91 ARG A N 1
ATOM 709 C CA . ARG A 1 91 ? -7.762 27.125 3.324 1 90.19 91 ARG A CA 1
ATOM 710 C C . ARG A 1 91 ? -8.688 27.875 4.273 1 90.19 91 ARG A C 1
ATOM 712 O O . ARG A 1 91 ? -9.891 27.984 4.02 1 90.19 91 ARG A O 1
ATOM 719 N N . ASP A 1 92 ? -8.18 28.172 5.348 1 85.69 92 ASP A N 1
ATOM 720 C CA . ASP A 1 92 ? -8.844 29.062 6.305 1 85.69 92 ASP A CA 1
ATOM 721 C C . ASP A 1 92 ? -7.977 30.281 6.609 1 85.69 92 ASP A C 1
ATOM 723 O O . ASP A 1 92 ? -7.055 30.203 7.426 1 85.69 92 ASP A O 1
ATOM 727 N N . GLY A 1 93 ? -8.414 31.391 5.988 1 86.25 93 GLY A N 1
ATOM 728 C CA . GLY A 1 93 ? -7.531 32.531 6.094 1 86.25 93 GLY A CA 1
ATOM 729 C C . GLY A 1 93 ? -6.152 32.281 5.512 1 86.25 93 GLY A C 1
ATOM 730 O O . GLY A 1 93 ? -6.02 31.938 4.344 1 86.25 93 GLY A O 1
ATOM 731 N N . GLN A 1 94 ? -5.152 32.438 6.375 1 86 94 GLN A N 1
ATOM 732 C CA . GLN A 1 94 ? -3.775 32.25 5.926 1 86 94 GLN A CA 1
ATOM 733 C C . GLN A 1 94 ? -3.256 30.859 6.227 1 86 94 GLN A C 1
ATOM 735 O O . GLN A 1 94 ? -2.078 30.578 6.012 1 86 94 GLN A O 1
ATOM 740 N N . VAL A 1 95 ? -4.125 30.016 6.695 1 87.94 95 VAL A N 1
ATOM 741 C CA . VAL A 1 95 ? -3.697 28.672 7.09 1 87.94 95 VAL A CA 1
ATOM 742 C C . VAL A 1 95 ? -4.289 27.641 6.141 1 87.94 95 VAL A C 1
ATOM 744 O O . VAL A 1 95 ? -5.461 27.734 5.766 1 87.94 95 VAL A O 1
ATOM 747 N N . ILE A 1 96 ? -3.418 26.719 5.75 1 92.62 96 ILE A N 1
ATOM 748 C CA . ILE A 1 96 ? -3.871 25.609 4.918 1 92.62 96 ILE A CA 1
ATOM 749 C C . ILE A 1 96 ? -3.955 24.344 5.754 1 92.62 96 ILE A C 1
ATOM 751 O O . ILE A 1 96 ? -3.002 23.984 6.453 1 92.62 96 ILE A O 1
ATOM 755 N N . PHE A 1 97 ? -5.098 23.719 5.648 1 93.81 97 PHE A N 1
ATOM 756 C CA . PHE A 1 97 ? -5.281 22.453 6.359 1 93.81 97 PHE A CA 1
ATOM 757 C C . PHE A 1 97 ? -5.402 21.297 5.383 1 93.81 97 PHE A C 1
ATOM 759 O O . PHE A 1 97 ? -6.051 21.422 4.344 1 93.81 97 PHE A O 1
ATOM 766 N N . TYR A 1 98 ? -4.742 20.234 5.816 1 94.88 98 TYR A N 1
ATOM 767 C CA . TYR A 1 98 ? -4.816 19.016 5.023 1 94.88 98 TYR A CA 1
ATOM 768 C C . TYR A 1 98 ? -5.758 18 5.664 1 94.88 98 TYR A C 1
ATOM 770 O O . TYR A 1 98 ? -5.867 17.938 6.891 1 94.88 98 TYR A O 1
ATOM 778 N N . SER A 1 99 ? -6.422 17.266 4.797 1 94.81 99 SER A N 1
ATOM 779 C CA . SER A 1 99 ? -7.258 16.141 5.234 1 94.81 99 SER A CA 1
ATOM 780 C C . SER A 1 99 ? -7.215 15 4.234 1 94.81 99 SER A C 1
ATOM 782 O O . SER A 1 99 ? -6.82 15.188 3.08 1 94.81 99 SER A O 1
ATOM 784 N N . LEU A 1 100 ? -7.562 13.812 4.688 1 93.38 100 LEU A N 1
ATOM 785 C CA . LEU A 1 100 ? -7.637 12.664 3.785 1 93.38 100 LEU A CA 1
ATOM 786 C C . LEU A 1 100 ? -8.742 12.859 2.75 1 93.38 100 LEU A C 1
ATOM 788 O O . LEU A 1 100 ? -9.82 13.359 3.072 1 93.38 100 LEU A O 1
ATOM 792 N N . ASN A 1 101 ? -8.383 12.531 1.569 1 91.31 101 ASN A N 1
ATOM 793 C CA . ASN A 1 101 ? -9.43 12.469 0.551 1 91.31 101 ASN A CA 1
ATOM 794 C C . ASN A 1 101 ? -10.43 11.359 0.837 1 91.31 101 ASN A C 1
ATOM 796 O O . ASN A 1 101 ? -10.055 10.188 0.911 1 91.31 101 ASN A O 1
ATOM 800 N N . PRO A 1 102 ? -11.688 11.711 0.95 1 87.94 102 PRO A N 1
ATOM 801 C CA . PRO A 1 102 ? -12.695 10.703 1.294 1 87.94 102 PRO A CA 1
ATOM 802 C C . PRO A 1 102 ? -12.781 9.578 0.267 1 87.94 102 PRO A C 1
ATOM 804 O O . PRO A 1 102 ? -13.227 8.477 0.592 1 87.94 102 PRO A O 1
ATOM 807 N N . LEU A 1 103 ? -12.375 9.82 -0.9 1 83.69 103 LEU A N 1
ATOM 808 C CA . LEU A 1 103 ? -12.438 8.812 -1.955 1 83.69 103 LEU A CA 1
ATOM 809 C C . LEU A 1 103 ? -11.516 7.645 -1.648 1 83.69 103 LEU A C 1
ATOM 811 O O . LEU A 1 103 ? -11.758 6.52 -2.088 1 83.69 103 LEU A O 1
ATOM 815 N N . PHE A 1 104 ? -10.477 7.957 -0.82 1 83.38 104 PHE A N 1
ATOM 816 C CA . PHE A 1 104 ? -9.492 6.918 -0.557 1 83.38 104 PHE A CA 1
ATOM 817 C C . PHE A 1 104 ? -9.633 6.387 0.865 1 83.38 104 PHE A C 1
ATOM 819 O O . PHE A 1 104 ? -8.828 5.559 1.307 1 83.38 104 PHE A O 1
ATOM 826 N N . LYS A 1 105 ? -10.586 6.805 1.495 1 83.12 105 LYS A N 1
ATOM 827 C CA . LYS A 1 105 ? -10.773 6.422 2.891 1 83.12 105 LYS A CA 1
ATOM 828 C C . LYS A 1 105 ? -10.984 4.914 3.023 1 83.12 105 LYS A C 1
ATOM 830 O O . LYS A 1 105 ? -10.414 4.281 3.916 1 83.12 105 LYS A O 1
ATOM 835 N N . ASP A 1 106 ? -11.734 4.375 2.145 1 79.44 106 ASP A N 1
ATOM 836 C CA . ASP A 1 106 ? -12.039 2.951 2.211 1 79.44 106 ASP A CA 1
ATOM 837 C C . ASP A 1 106 ? -10.797 2.105 1.938 1 79.44 106 ASP A C 1
ATOM 839 O O . ASP A 1 106 ? -10.664 1.005 2.477 1 79.44 106 ASP A O 1
ATOM 843 N N . ILE A 1 107 ? -9.945 2.625 1.137 1 81.81 107 ILE A N 1
ATOM 844 C CA . ILE A 1 107 ? -8.727 1.923 0.76 1 81.81 107 ILE A CA 1
ATOM 845 C C . ILE A 1 107 ? -7.727 1.968 1.915 1 81.81 107 ILE A C 1
ATOM 847 O O . ILE A 1 107 ? -7.094 0.959 2.238 1 81.81 107 ILE A O 1
ATOM 851 N N . LEU A 1 108 ? -7.691 3.025 2.615 1 85.44 108 LEU A N 1
ATOM 852 C CA . LEU A 1 108 ? -6.641 3.262 3.596 1 85.44 108 LEU A CA 1
ATOM 853 C C . LEU A 1 108 ? -7.102 2.867 4.996 1 85.44 108 LEU A C 1
ATOM 855 O O . LEU A 1 108 ? -6.293 2.461 5.832 1 85.44 108 LEU A O 1
ATOM 859 N N . SER A 1 109 ? -8.398 2.969 5.289 1 85.81 109 SER A N 1
ATOM 860 C CA . SER A 1 109 ? -8.93 2.807 6.641 1 85.81 109 SER A CA 1
ATOM 861 C C . SER A 1 109 ? -8.57 1.441 7.215 1 85.81 109 SER A C 1
ATOM 863 O O . SER A 1 109 ? -8.141 1.34 8.367 1 85.81 109 SER A O 1
ATOM 865 N N . PRO A 1 110 ? -8.719 0.413 6.461 1 84.06 110 PRO A N 1
ATOM 866 C CA . PRO A 1 110 ? -8.336 -0.879 7.035 1 84.06 110 PRO A CA 1
ATOM 867 C C . PRO A 1 110 ? -6.863 -0.936 7.438 1 84.06 110 PRO A C 1
ATOM 869 O O . PRO A 1 110 ? -6.512 -1.588 8.422 1 84.06 110 PRO A O 1
ATOM 872 N N . ASN A 1 111 ? -6.02 -0.348 6.648 1 86.31 111 ASN A N 1
ATOM 873 C CA . ASN A 1 111 ? -4.598 -0.311 6.965 1 86.31 111 ASN A CA 1
ATOM 874 C C . ASN A 1 111 ? -4.328 0.439 8.266 1 86.31 111 ASN A C 1
ATOM 876 O O . ASN A 1 111 ? -3.535 -0.01 9.094 1 86.31 111 ASN A O 1
ATOM 880 N N . PHE A 1 112 ? -5.07 1.447 8.469 1 89.19 112 PHE A N 1
ATOM 881 C CA . PHE A 1 112 ? -4.887 2.229 9.68 1 89.19 112 PHE A CA 1
ATOM 882 C C . PHE A 1 112 ? -5.449 1.49 10.891 1 89.19 112 PHE A C 1
ATOM 884 O O . PHE A 1 112 ? -4.918 1.604 12 1 89.19 112 PHE A O 1
ATOM 891 N N . ASP A 1 113 ? -6.484 0.721 10.602 1 87.25 113 ASP A N 1
ATOM 892 C CA . ASP A 1 113 ? -7.004 -0.118 11.68 1 87.25 113 ASP A CA 1
ATOM 893 C C . ASP A 1 113 ? -5.965 -1.146 12.125 1 87.25 113 ASP A C 1
ATOM 895 O O . ASP A 1 113 ? -5.828 -1.417 13.32 1 87.25 113 ASP A O 1
ATOM 899 N N . GLN A 1 114 ? -5.266 -1.658 11.172 1 85.06 114 GLN A N 1
ATOM 900 C CA . GLN A 1 114 ? -4.223 -2.629 11.484 1 85.06 114 GLN A CA 1
ATOM 901 C C . GLN A 1 114 ? -3.076 -1.976 12.25 1 85.06 114 GLN A C 1
ATOM 903 O O . GLN A 1 114 ? -2.488 -2.594 13.141 1 85.06 114 GLN A O 1
ATOM 908 N N . ILE A 1 115 ? -2.76 -0.799 11.938 1 85.44 115 ILE A N 1
ATOM 909 C CA . ILE A 1 115 ? -1.738 -0.036 12.648 1 85.44 115 ILE A CA 1
ATOM 910 C C . ILE A 1 115 ? -2.174 0.192 14.094 1 85.44 115 ILE A C 1
ATOM 912 O O . ILE A 1 115 ? -1.414 -0.076 15.023 1 85.44 115 ILE A O 1
ATOM 916 N N . ASN A 1 116 ? -3.424 0.604 14.211 1 85.31 116 ASN A N 1
ATOM 917 C CA . ASN A 1 116 ? -3.947 0.953 15.531 1 85.31 116 ASN A CA 1
ATOM 918 C C . ASN A 1 116 ? -3.969 -0.254 16.469 1 85.31 116 ASN A C 1
ATOM 920 O O . ASN A 1 116 ? -3.727 -0.12 17.656 1 85.31 116 ASN A O 1
ATOM 924 N N . ASN A 1 117 ? -4.258 -1.371 15.828 1 82.25 117 ASN A N 1
ATOM 925 C CA . ASN A 1 117 ? -4.387 -2.566 16.656 1 82.25 117 ASN A CA 1
ATOM 926 C C . ASN A 1 117 ? -3.062 -3.314 16.766 1 82.25 117 ASN A C 1
ATOM 928 O O . ASN A 1 117 ? -2.975 -4.324 17.469 1 82.25 117 ASN A O 1
ATOM 932 N N . ASN A 1 118 ? -2.051 -2.809 16.203 1 77.31 118 ASN A N 1
ATOM 933 C CA . ASN A 1 118 ? -0.716 -3.398 16.172 1 77.31 118 ASN A CA 1
ATOM 934 C C . ASN A 1 118 ? -0.758 -4.844 15.688 1 77.31 118 ASN A C 1
ATOM 936 O O . ASN A 1 118 ? 0.061 -5.668 16.094 1 77.31 118 ASN A O 1
ATOM 940 N N . ASN A 1 119 ? -1.792 -5.121 14.945 1 76.75 119 ASN A N 1
ATOM 941 C CA . ASN A 1 119 ? -1.968 -6.473 14.438 1 76.75 119 ASN A CA 1
ATOM 942 C C . ASN A 1 119 ? -0.886 -6.836 13.422 1 76.75 119 ASN A C 1
ATOM 944 O O . ASN A 1 119 ? -0.563 -8.008 13.242 1 76.75 119 ASN A O 1
ATOM 948 N N . ILE A 1 120 ? -0.312 -5.848 12.852 1 75.25 120 ILE A N 1
ATOM 949 C CA . ILE A 1 120 ? 0.689 -6.082 11.812 1 75.25 120 ILE A CA 1
ATOM 950 C C . ILE A 1 120 ? 1.966 -6.633 12.445 1 75.25 120 ILE A C 1
ATOM 952 O O . ILE A 1 120 ? 2.66 -7.453 11.844 1 75.25 120 ILE A O 1
ATOM 956 N N . LEU A 1 121 ? 2.152 -6.18 13.648 1 69 121 LEU A N 1
ATOM 957 C CA . LEU A 1 121 ? 3.35 -6.652 14.336 1 69 121 LEU A CA 1
ATOM 958 C C . LEU A 1 121 ? 3.23 -8.133 14.688 1 69 121 LEU A C 1
ATOM 960 O O . LEU A 1 121 ? 4.238 -8.844 14.75 1 69 121 LEU A O 1
ATOM 964 N N . GLU A 1 122 ? 2.012 -8.5 14.914 1 65.12 122 GLU A N 1
ATOM 965 C CA . GLU A 1 122 ? 1.782 -9.906 15.242 1 65.12 122 GLU A CA 1
ATOM 966 C C . GLU A 1 122 ? 1.967 -10.789 14.008 1 65.12 122 GLU A C 1
ATOM 968 O O . GLU A 1 122 ? 2.346 -11.961 14.125 1 65.12 122 GLU A O 1
ATOM 973 N N . VAL A 1 123 ? 1.622 -10.367 12.938 1 56.78 123 VAL A N 1
ATOM 974 C CA . VAL A 1 123 ? 1.707 -11.141 11.703 1 56.78 123 VAL A CA 1
ATOM 975 C C . VAL A 1 123 ? 3.164 -11.5 11.422 1 56.78 123 VAL A C 1
ATOM 977 O O . VAL A 1 123 ? 3.455 -12.594 10.93 1 56.78 123 VAL A O 1
ATOM 980 N N . LEU A 1 124 ? 4.23 -10.75 11.602 1 56.56 124 LEU A N 1
ATOM 981 C CA . LEU A 1 124 ? 5.613 -11.016 11.219 1 56.56 124 LEU A CA 1
ATOM 982 C C . LEU A 1 124 ? 6.293 -11.93 12.234 1 56.56 124 LEU A C 1
ATOM 984 O O . LEU A 1 124 ? 7.355 -12.492 11.953 1 56.56 124 LEU A O 1
ATOM 988 N N . ALA A 1 125 ? 5.848 -11.898 13.469 1 48.5 125 ALA A N 1
ATOM 989 C CA . ALA A 1 125 ? 6.488 -12.805 14.414 1 48.5 125 ALA A CA 1
ATOM 990 C C . ALA A 1 125 ? 6.109 -14.258 14.117 1 48.5 125 ALA A C 1
ATOM 992 O O . ALA A 1 125 ? 6.648 -15.18 14.727 1 48.5 125 ALA A O 1
ATOM 993 N N . ALA A 1 126 ? 5.266 -14.508 13.211 1 38.28 126 ALA A N 1
ATOM 994 C CA . ALA A 1 126 ? 4.984 -15.93 13 1 38.28 126 ALA A CA 1
ATOM 995 C C . ALA A 1 126 ? 5.789 -16.469 11.828 1 38.28 126 ALA A C 1
ATOM 997 O O . ALA A 1 126 ? 6.02 -15.773 10.836 1 38.28 126 ALA A O 1
ATOM 998 N N . MET B 1 1 ? 8.758 30.984 -6.219 1 31.64 1 MET B N 1
ATOM 999 C CA . MET B 1 1 ? 8.188 29.969 -5.336 1 31.64 1 MET B CA 1
ATOM 1000 C C . MET B 1 1 ? 7.461 30.625 -4.16 1 31.64 1 MET B C 1
ATOM 1002 O O . MET B 1 1 ? 8.094 31.203 -3.285 1 31.64 1 MET B O 1
ATOM 1006 N N . SER B 1 2 ? 6.391 31.297 -4.328 1 36.75 2 SER B N 1
ATOM 1007 C CA . SER B 1 2 ? 5.684 32.062 -3.305 1 36.75 2 SER B CA 1
ATOM 1008 C C . SER B 1 2 ? 5.477 31.234 -2.041 1 36.75 2 SER B C 1
ATOM 1010 O O . SER B 1 2 ? 4.957 30.125 -2.1 1 36.75 2 SER B O 1
ATOM 1012 N N . LYS B 1 3 ? 6.375 31.219 -1.044 1 44.69 3 LYS B N 1
ATOM 1013 C CA . LYS B 1 3 ? 6.52 30.5 0.214 1 44.69 3 LYS B CA 1
ATOM 1014 C C . LYS B 1 3 ? 5.191 30.438 0.966 1 44.69 3 LYS B C 1
ATOM 1016 O O . LYS B 1 3 ? 4.766 31.422 1.568 1 44.69 3 LYS B O 1
ATOM 1021 N N . GLN B 1 4 ? 4.125 29.953 0.451 1 46.06 4 GLN B N 1
ATOM 1022 C CA . GLN B 1 4 ? 2.875 29.906 1.198 1 46.06 4 GLN B CA 1
ATOM 1023 C C . GLN B 1 4 ? 3.09 29.359 2.602 1 46.06 4 GLN B C 1
ATOM 1025 O O . GLN B 1 4 ? 3.221 28.141 2.781 1 46.06 4 GLN B O 1
ATOM 1030 N N . GLU B 1 5 ? 3.873 30 3.309 1 50.16 5 GLU B N 1
ATOM 1031 C CA . GLU B 1 5 ? 4.164 29.734 4.715 1 50.16 5 GLU B CA 1
ATOM 1032 C C . GLU B 1 5 ? 2.883 29.625 5.535 1 50.16 5 GLU B C 1
ATOM 1034 O O . GLU B 1 5 ? 1.993 30.484 5.418 1 50.16 5 GLU B O 1
ATOM 1039 N N . CYS B 1 6 ? 2.416 28.422 5.656 1 59.72 6 CYS B N 1
ATOM 1040 C CA . CYS B 1 6 ? 1.405 28.281 6.699 1 59.72 6 CYS B CA 1
ATOM 1041 C C . CYS B 1 6 ? 1.766 29.125 7.918 1 59.72 6 CYS B C 1
ATOM 1043 O O . CYS B 1 6 ? 2.838 28.953 8.5 1 59.72 6 CYS B O 1
ATOM 1045 N N . ILE B 1 7 ? 1.281 30.406 8.031 1 65.06 7 ILE B N 1
ATOM 1046 C CA . ILE B 1 7 ? 1.509 31.25 9.203 1 65.06 7 ILE B CA 1
ATOM 1047 C C . ILE B 1 7 ? 0.589 30.812 10.344 1 65.06 7 ILE B C 1
ATOM 1049 O O . ILE B 1 7 ? -0.573 31.219 10.398 1 65.06 7 ILE B O 1
ATOM 1053 N N . ARG B 1 8 ? 0.943 29.672 10.977 1 71.38 8 ARG B N 1
ATOM 1054 C CA . ARG B 1 8 ? 0.127 29.234 12.102 1 71.38 8 ARG B CA 1
ATOM 1055 C C . ARG B 1 8 ? 0.123 30.266 13.219 1 71.38 8 ARG B C 1
ATOM 1057 O O . ARG B 1 8 ? 1.156 30.875 13.516 1 71.38 8 ARG B O 1
ATOM 1064 N N . GLU B 1 9 ? -1.006 30.938 13.438 1 70.19 9 GLU B N 1
ATOM 1065 C CA . GLU B 1 9 ? -1.011 31.906 14.531 1 70.19 9 GLU B CA 1
ATOM 1066 C C . GLU B 1 9 ? -0.635 31.25 15.852 1 70.19 9 GLU B C 1
ATOM 1068 O O . GLU B 1 9 ? 0.278 31.703 16.547 1 70.19 9 GLU B O 1
ATOM 1073 N N . VAL B 1 10 ? -1.317 30.234 16.391 1 79.38 10 VAL B N 1
ATOM 1074 C CA . VAL B 1 10 ? -1.038 29.562 17.656 1 79.38 10 VAL B CA 1
ATOM 1075 C C . VAL B 1 10 ? -1.094 28.047 17.438 1 79.38 10 VAL B C 1
ATOM 1077 O O . VAL B 1 10 ? -2.012 27.531 16.797 1 79.38 10 VAL B O 1
ATOM 1080 N N . ALA B 1 11 ? 0.04 27.453 17.922 1 84.62 11 ALA B N 1
ATOM 1081 C CA . ALA B 1 11 ? 0.056 25.984 17.859 1 84.62 11 ALA B CA 1
ATOM 1082 C C . ALA B 1 11 ? -0.786 25.375 18.984 1 84.62 11 ALA B C 1
ATOM 1084 O O . ALA B 1 11 ? -0.779 25.875 20.109 1 84.62 11 ALA B O 1
ATOM 1085 N N . ASP B 1 12 ? -1.617 24.422 18.641 1 89.88 12 ASP B N 1
ATOM 1086 C CA . ASP B 1 12 ? -2.289 23.609 19.672 1 89.88 12 ASP B CA 1
ATOM 1087 C C . ASP B 1 12 ? -1.358 22.547 20.219 1 89.88 12 ASP B C 1
ATOM 1089 O O . ASP B 1 12 ? -1.295 21.438 19.688 1 89.88 12 ASP B O 1
ATOM 1093 N N . LEU B 1 13 ? -0.721 22.938 21.328 1 92.75 13 LEU B N 1
ATOM 1094 C CA . LEU B 1 13 ? 0.311 22.078 21.891 1 92.75 13 LEU B CA 1
ATOM 1095 C C . LEU B 1 13 ? -0.286 20.75 22.359 1 92.75 13 LEU B C 1
ATOM 1097 O O . LEU B 1 13 ? 0.367 19.703 22.281 1 92.75 13 LEU B O 1
ATOM 1101 N N . ASN B 1 14 ? -1.488 20.781 22.828 1 93.75 14 ASN B N 1
ATOM 1102 C CA . ASN B 1 14 ? -2.146 19.547 23.25 1 93.75 14 ASN B CA 1
ATOM 1103 C C . ASN B 1 14 ? -2.355 18.594 22.078 1 93.75 14 ASN B C 1
ATOM 1105 O O . ASN B 1 14 ? -2.113 17.391 22.203 1 93.75 14 ASN B O 1
ATOM 1109 N N . GLN B 1 15 ? -2.789 19.078 21.031 1 93.88 15 GLN B N 1
ATOM 1110 C CA . GLN B 1 15 ? -2.967 18.266 19.828 1 93.88 15 GLN B CA 1
ATOM 1111 C C . GLN B 1 15 ? -1.633 17.719 19.344 1 93.88 15 GLN B C 1
ATOM 1113 O O . GLN B 1 15 ? -1.532 16.531 19 1 93.88 15 GLN B O 1
ATOM 1118 N N . ILE B 1 16 ? -0.65 18.578 19.312 1 95.31 16 ILE B N 1
ATOM 1119 C CA . ILE B 1 16 ? 0.667 18.188 18.828 1 95.31 16 ILE B 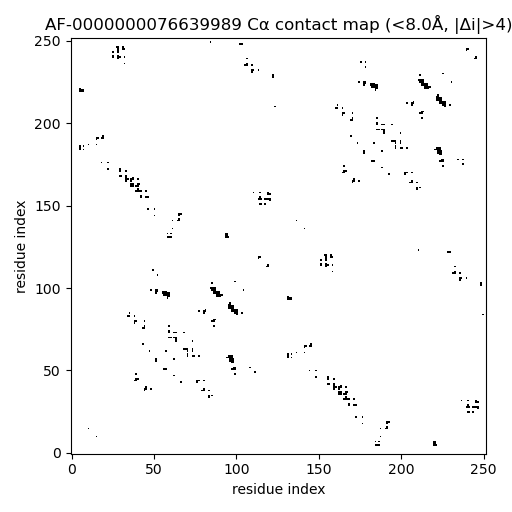CA 1
ATOM 1120 C C . ILE B 1 16 ? 1.214 17.047 19.703 1 95.31 16 ILE B C 1
ATOM 1122 O O . ILE B 1 16 ? 1.679 16.031 19.172 1 95.31 16 ILE B O 1
ATOM 1126 N N . ASN B 1 17 ? 1.092 17.219 20.969 1 96 17 ASN B N 1
ATOM 1127 C CA . ASN B 1 17 ? 1.616 16.234 21.891 1 96 17 ASN B CA 1
ATOM 1128 C C . ASN B 1 17 ? 0.853 14.906 21.781 1 96 17 ASN B C 1
ATOM 1130 O O . ASN B 1 17 ? 1.449 13.836 21.859 1 96 17 ASN B O 1
ATOM 1134 N N . ARG B 1 18 ? -0.406 15 21.641 1 95.69 18 ARG B N 1
ATOM 1135 C CA . ARG B 1 18 ? -1.197 13.781 21.5 1 95.69 18 ARG B CA 1
ATOM 1136 C C . ARG B 1 18 ? -0.822 13.039 20.219 1 95.69 18 ARG B C 1
ATOM 1138 O O . ARG B 1 18 ? -0.757 11.805 20.203 1 95.69 18 ARG B O 1
ATOM 1145 N N . CYS B 1 19 ? -0.592 13.789 19.156 1 97.19 19 CYS B N 1
ATOM 1146 C CA . CYS B 1 19 ? -0.198 13.188 17.891 1 97.19 19 CYS B CA 1
ATOM 1147 C C . CYS B 1 19 ? 1.163 12.516 18 1 97.19 19 CYS B C 1
ATOM 1149 O O . CYS B 1 19 ? 1.355 11.406 17.5 1 97.19 19 CYS B O 1
ATOM 1151 N N . ILE B 1 20 ? 2.078 13.195 18.672 1 97.69 20 ILE B N 1
ATOM 1152 C CA . ILE B 1 20 ? 3.404 12.617 18.875 1 97.69 20 ILE B CA 1
ATOM 1153 C C . ILE B 1 20 ? 3.287 11.32 19.672 1 97.69 20 ILE B C 1
ATOM 1155 O O . ILE B 1 20 ? 3.891 10.312 19.297 1 97.69 20 ILE B O 1
ATOM 1159 N N . ASP B 1 21 ? 2.455 11.375 20.719 1 96.88 21 ASP B N 1
ATOM 1160 C CA . ASP B 1 21 ? 2.264 10.195 21.562 1 96.88 21 ASP B CA 1
ATOM 1161 C C . ASP B 1 21 ? 1.632 9.055 20.766 1 96.88 21 ASP B C 1
ATOM 1163 O O . ASP B 1 21 ? 2.053 7.898 20.891 1 96.88 21 ASP B O 1
ATOM 1167 N N . SER B 1 22 ? 0.615 9.367 19.984 1 95.19 22 SER B N 1
ATOM 1168 C CA . SER B 1 22 ? -0.063 8.359 19.188 1 95.19 22 SER B CA 1
ATOM 1169 C C . SER B 1 22 ? 0.893 7.707 18.188 1 95.19 22 SER B C 1
ATOM 1171 O O . SER B 1 22 ? 0.886 6.484 18.016 1 95.19 22 SER B O 1
ATOM 1173 N N . LEU B 1 23 ? 1.728 8.453 17.547 1 96.25 23 LEU B N 1
ATOM 1174 C CA . LEU B 1 23 ? 2.682 7.934 16.578 1 96.25 23 LEU B CA 1
ATOM 1175 C C . LEU B 1 23 ? 3.697 7.016 17.25 1 96.25 23 LEU B C 1
ATOM 1177 O O . LEU B 1 23 ? 4.09 5.996 16.672 1 96.25 23 LEU B O 1
ATOM 1181 N N . GLU B 1 24 ? 4.152 7.441 18.406 1 96 24 GLU B N 1
ATOM 1182 C CA . GLU B 1 24 ? 5.129 6.637 19.125 1 96 24 GLU B CA 1
ATOM 1183 C C . GLU B 1 24 ? 4.57 5.258 19.469 1 96 24 GLU B C 1
ATOM 1185 O O . GLU B 1 24 ? 5.297 4.262 19.453 1 96 24 GLU B O 1
ATOM 1190 N N . LYS B 1 25 ? 3.299 5.188 19.719 1 94.5 25 LYS B N 1
ATOM 1191 C CA . LYS B 1 25 ? 2.656 3.939 20.125 1 94.5 25 LYS B CA 1
ATOM 1192 C C . LYS B 1 25 ? 2.531 2.984 18.938 1 94.5 25 LYS B C 1
ATOM 1194 O O . LYS B 1 25 ? 2.451 1.769 19.125 1 94.5 25 LYS B O 1
ATOM 1199 N N . VAL B 1 26 ? 2.576 3.555 17.766 1 94.56 26 VAL B N 1
ATOM 1200 C CA . VAL B 1 26 ? 2.297 2.689 16.625 1 94.56 26 VAL B CA 1
ATOM 1201 C C . VAL B 1 26 ? 3.492 2.688 15.672 1 94.56 26 VAL B C 1
ATOM 1203 O O . VAL B 1 26 ? 3.393 2.205 14.539 1 94.56 26 VAL B O 1
ATOM 1206 N N . GLU B 1 27 ? 4.59 3.209 16 1 94.31 27 GLU B N 1
ATOM 1207 C CA . GLU B 1 27 ? 5.75 3.387 15.133 1 94.31 27 GLU B CA 1
ATOM 1208 C C . GLU B 1 27 ? 6.176 2.064 14.5 1 94.31 27 GLU B C 1
ATOM 1210 O O . GLU B 1 27 ? 6.492 2.01 13.312 1 94.31 27 GLU B O 1
ATOM 1215 N N . GLY B 1 28 ? 6.25 1.02 15.281 1 93.19 28 GLY B N 1
ATOM 1216 C CA . GLY B 1 28 ? 6.598 -0.291 14.758 1 93.19 28 GLY B CA 1
ATOM 1217 C C . GLY B 1 28 ? 5.629 -0.786 13.703 1 93.19 28 GLY B C 1
ATOM 1218 O O . GLY B 1 28 ? 6.043 -1.353 12.688 1 93.19 28 GLY B O 1
ATOM 1219 N N . SER B 1 29 ? 4.367 -0.639 13.961 1 93.44 29 SER B N 1
ATOM 1220 C CA . SER B 1 29 ? 3.33 -1.037 13.016 1 93.44 29 SER B CA 1
ATOM 1221 C C . SER B 1 29 ? 3.414 -0.222 11.727 1 93.44 29 SER B C 1
ATOM 1223 O O . SER B 1 29 ? 3.193 -0.75 10.641 1 93.44 29 SER B O 1
ATOM 1225 N N . ILE B 1 30 ? 3.799 1.029 11.867 1 94.75 30 ILE B N 1
ATOM 1226 C CA . ILE B 1 30 ? 3.947 1.874 10.688 1 94.75 30 ILE B CA 1
ATOM 1227 C C . ILE B 1 30 ? 5.117 1.379 9.844 1 94.75 30 ILE B C 1
ATOM 1229 O O . ILE B 1 30 ? 5 1.255 8.617 1 94.75 30 ILE B O 1
ATOM 1233 N N . ASP B 1 31 ? 6.16 1.11 10.469 1 94.38 31 ASP B N 1
ATOM 1234 C CA . ASP B 1 31 ? 7.332 0.607 9.758 1 94.38 31 ASP B CA 1
ATOM 1235 C C . ASP B 1 31 ? 7.008 -0.678 9 1 94.38 31 ASP B C 1
ATOM 1237 O O . ASP B 1 31 ? 7.371 -0.821 7.832 1 94.38 31 ASP B O 1
ATOM 1241 N N . ARG B 1 32 ? 6.336 -1.514 9.625 1 92.12 32 ARG B N 1
ATOM 1242 C CA . ARG B 1 32 ? 6.016 -2.801 9.023 1 92.12 32 ARG B CA 1
ATOM 1243 C C . ARG B 1 32 ? 5.039 -2.629 7.859 1 92.12 32 ARG B C 1
ATOM 1245 O O . ARG B 1 32 ? 5.203 -3.25 6.809 1 92.12 32 ARG B O 1
ATOM 1252 N N . LEU B 1 33 ? 4.078 -1.852 8.109 1 92.94 33 LEU B N 1
ATOM 1253 C CA . LEU B 1 33 ? 3.139 -1.604 7.02 1 92.94 33 LEU B CA 1
ATOM 1254 C C . LEU B 1 33 ? 3.836 -0.948 5.836 1 92.94 33 LEU B C 1
ATOM 1256 O O . LEU B 1 33 ? 3.539 -1.266 4.68 1 92.94 33 LEU B O 1
ATOM 1260 N N . THR B 1 34 ? 4.73 -0.038 6.117 1 95 34 THR B N 1
ATOM 1261 C CA . THR B 1 34 ? 5.5 0.593 5.051 1 95 34 THR B CA 1
ATOM 1262 C C . THR B 1 34 ? 6.227 -0.456 4.211 1 95 34 THR B C 1
ATOM 1264 O O . THR B 1 34 ? 6.188 -0.413 2.98 1 95 34 THR B O 1
ATOM 1267 N N . ASP B 1 35 ? 6.805 -1.381 4.844 1 93.75 35 ASP B N 1
ATOM 1268 C CA . ASP B 1 35 ? 7.523 -2.445 4.152 1 93.7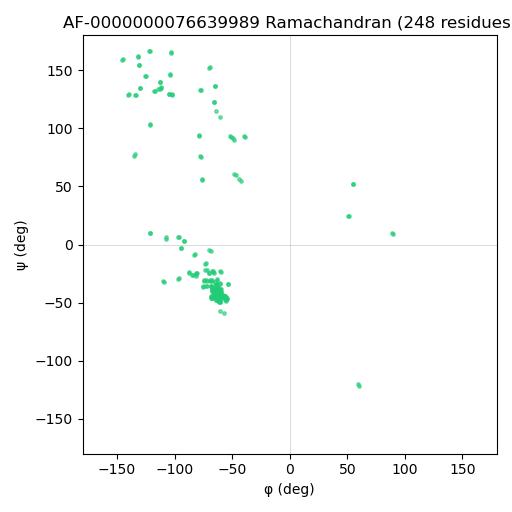5 35 ASP B CA 1
ATOM 1269 C C . ASP B 1 35 ? 6.578 -3.283 3.297 1 93.75 35 ASP B C 1
ATOM 1271 O O . ASP B 1 35 ? 6.91 -3.646 2.168 1 93.75 35 ASP B O 1
ATOM 1275 N N . ILE B 1 36 ? 5.469 -3.562 3.85 1 92.56 36 ILE B N 1
ATOM 1276 C CA . ILE B 1 36 ? 4.473 -4.359 3.145 1 92.56 36 ILE B CA 1
ATOM 1277 C C . ILE B 1 36 ? 3.998 -3.609 1.901 1 92.56 36 ILE B C 1
ATOM 1279 O O . ILE B 1 36 ? 3.908 -4.188 0.816 1 92.56 36 ILE B O 1
ATOM 1283 N N . LEU B 1 37 ? 3.748 -2.334 2.102 1 93.81 37 LEU B N 1
ATOM 1284 C CA . LEU B 1 37 ? 3.291 -1.521 0.979 1 93.81 37 LEU B CA 1
ATOM 1285 C C . LEU B 1 37 ? 4.367 -1.424 -0.095 1 93.81 37 LEU B C 1
ATOM 1287 O O . LEU B 1 37 ? 4.066 -1.479 -1.289 1 93.81 37 LEU B O 1
ATOM 1291 N N . LYS B 1 38 ? 5.59 -1.312 0.298 1 96 38 LYS B N 1
ATOM 1292 C CA . LYS B 1 38 ? 6.699 -1.277 -0.654 1 96 38 LYS B CA 1
ATOM 1293 C C . LYS B 1 38 ? 6.738 -2.551 -1.495 1 96 38 LYS B C 1
ATOM 1295 O O . LYS B 1 38 ? 6.953 -2.492 -2.707 1 96 38 LYS B O 1
ATOM 1300 N N . LEU B 1 39 ? 6.512 -3.592 -0.852 1 95.31 39 LEU B N 1
ATOM 1301 C CA . LEU B 1 39 ? 6.539 -4.879 -1.537 1 95.31 39 LEU B CA 1
ATOM 1302 C C . LEU B 1 39 ? 5.383 -4.996 -2.523 1 95.31 39 LEU B C 1
ATOM 1304 O O . LEU B 1 39 ? 5.559 -5.496 -3.637 1 95.31 39 LEU B O 1
ATOM 1308 N N . ALA B 1 40 ? 4.27 -4.516 -2.102 1 95 40 ALA B N 1
ATOM 1309 C CA . ALA B 1 40 ? 3.055 -4.664 -2.898 1 95 40 ALA B CA 1
ATOM 1310 C C . ALA B 1 40 ? 2.99 -3.613 -4.004 1 95 40 ALA B C 1
ATOM 1312 O O . ALA B 1 40 ? 2.312 -3.807 -5.016 1 95 40 ALA B O 1
ATOM 1313 N N . ALA B 1 41 ? 3.715 -2.471 -3.752 1 96.19 41 ALA B N 1
ATOM 1314 C CA . ALA B 1 41 ? 3.662 -1.36 -4.699 1 96.19 41 ALA B CA 1
ATOM 1315 C C . ALA B 1 41 ? 4.5 -1.657 -5.941 1 96.19 41 ALA B C 1
ATOM 1317 O O . ALA B 1 41 ? 5.434 -0.916 -6.258 1 96.19 41 ALA B O 1
ATOM 1318 N N . ASN B 1 42 ? 4.277 -2.645 -6.57 1 97.56 42 ASN B N 1
ATOM 1319 C CA . ASN B 1 42 ? 4.805 -3.16 -7.824 1 97.56 42 ASN B CA 1
ATOM 1320 C C . ASN B 1 42 ? 3.707 -3.785 -8.68 1 97.56 42 ASN B C 1
ATOM 1322 O O . ASN B 1 42 ? 2.916 -4.594 -8.195 1 97.56 42 ASN B O 1
ATOM 1326 N N . ASP B 1 43 ? 3.684 -3.35 -9.898 1 97.06 43 ASP B N 1
ATOM 1327 C CA . ASP B 1 43 ? 2.588 -3.748 -10.781 1 97.06 43 ASP B CA 1
ATOM 1328 C C . ASP B 1 43 ? 2.477 -5.27 -10.867 1 97.06 43 ASP B C 1
ATOM 1330 O O . ASP B 1 43 ? 1.394 -5.828 -10.68 1 97.06 43 ASP B O 1
ATOM 1334 N N . VAL B 1 44 ? 3.537 -5.918 -11.062 1 98.25 44 VAL B N 1
ATOM 1335 C CA . VAL B 1 44 ? 3.557 -7.367 -11.219 1 98.25 44 VAL B CA 1
ATOM 1336 C C . VAL B 1 44 ? 3.164 -8.031 -9.898 1 98.25 44 VAL B C 1
ATOM 1338 O O . VAL B 1 44 ? 2.322 -8.93 -9.875 1 98.25 44 VAL B O 1
ATOM 1341 N N . ARG B 1 45 ? 3.711 -7.555 -8.82 1 98.25 45 ARG B N 1
ATOM 1342 C CA . ARG B 1 45 ? 3.436 -8.164 -7.523 1 98.25 45 ARG B CA 1
ATOM 1343 C C . ARG B 1 45 ? 1.99 -7.926 -7.102 1 98.25 45 ARG B C 1
ATOM 1345 O O . ARG B 1 45 ? 1.378 -8.773 -6.453 1 98.25 45 ARG B O 1
ATOM 1352 N N . LEU B 1 46 ? 1.486 -6.773 -7.445 1 96.94 46 LEU B N 1
ATOM 1353 C CA . LEU B 1 46 ? 0.086 -6.516 -7.129 1 96.94 46 LEU B CA 1
ATOM 1354 C C . LEU B 1 46 ? -0.833 -7.418 -7.945 1 96.94 46 LEU B C 1
ATOM 1356 O O . LEU B 1 46 ? -1.849 -7.898 -7.441 1 96.94 46 LEU B O 1
ATOM 1360 N N . LYS B 1 47 ? -0.478 -7.648 -9.211 1 97.88 47 LYS B N 1
ATOM 1361 C CA . LYS B 1 47 ? -1.236 -8.586 -10.031 1 97.88 47 LYS B CA 1
ATOM 1362 C C . LYS B 1 47 ? -1.196 -9.992 -9.453 1 97.88 47 LYS B C 1
ATOM 1364 O O . LYS B 1 47 ? -2.219 -10.68 -9.406 1 97.88 47 LYS B O 1
ATOM 1369 N N . ILE B 1 48 ? -0.048 -10.375 -9 1 97.75 48 ILE B N 1
ATOM 1370 C CA . ILE B 1 48 ? 0.115 -11.703 -8.398 1 97.75 48 ILE B CA 1
ATOM 1371 C C . ILE B 1 48 ? -0.771 -11.82 -7.16 1 97.75 48 ILE B C 1
ATOM 1373 O O . ILE B 1 48 ? -1.516 -12.789 -7.016 1 97.75 48 ILE B O 1
ATOM 1377 N N . LEU B 1 49 ? -0.672 -10.805 -6.309 1 96.62 49 LEU B N 1
ATOM 1378 C CA . LEU B 1 49 ? -1.462 -10.82 -5.082 1 96.62 49 LEU B CA 1
ATOM 1379 C C . LEU B 1 49 ? -2.955 -10.828 -5.395 1 96.62 49 LEU B C 1
ATOM 1381 O O . LEU B 1 49 ? -3.725 -11.539 -4.746 1 96.62 49 LEU B O 1
ATOM 1385 N N . TYR B 1 50 ? -3.342 -10.094 -6.348 1 95.88 50 TYR B N 1
ATOM 1386 C CA . TYR B 1 50 ? -4.734 -10.062 -6.781 1 95.88 50 TYR B CA 1
ATOM 1387 C C . TYR B 1 50 ? -5.191 -11.438 -7.262 1 95.88 50 TYR B C 1
ATOM 1389 O O . TYR B 1 50 ? -6.234 -11.938 -6.832 1 95.88 50 TYR B O 1
ATOM 1397 N N . LEU B 1 51 ? -4.438 -12.062 -8.117 1 96.88 51 LEU B N 1
ATOM 1398 C CA . LEU B 1 51 ? -4.773 -13.367 -8.664 1 96.88 51 LEU B CA 1
ATOM 1399 C C . LEU B 1 51 ? -4.875 -14.406 -7.547 1 96.88 51 LEU B C 1
ATOM 1401 O O . LEU B 1 51 ? -5.797 -15.234 -7.543 1 96.88 51 LEU B O 1
ATOM 1405 N N . LEU B 1 52 ? -3.941 -14.32 -6.582 1 95.88 52 LEU B N 1
ATOM 1406 C CA . LEU B 1 52 ? -3.914 -15.289 -5.488 1 95.88 52 LEU B CA 1
ATOM 1407 C C . LEU B 1 52 ? -5.098 -15.078 -4.551 1 95.88 52 LEU B C 1
ATOM 1409 O O . LEU B 1 52 ? -5.457 -15.984 -3.789 1 95.88 52 LEU B O 1
ATOM 1413 N N . SER B 1 53 ? -5.574 -13.891 -4.559 1 93.62 53 SER B N 1
ATOM 1414 C CA . SER B 1 53 ? -6.754 -13.633 -3.734 1 93.62 53 SER B CA 1
ATOM 1415 C C . SER B 1 53 ? -8 -14.258 -4.348 1 93.62 53 SER B C 1
ATOM 1417 O O . SER B 1 53 ? -9 -14.469 -3.658 1 93.62 53 SER B O 1
ATOM 1419 N N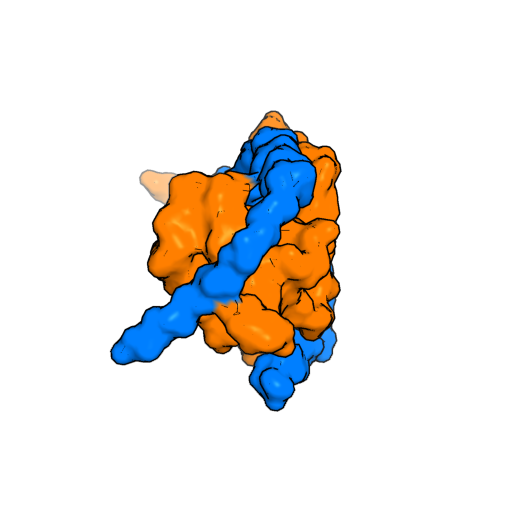 . ARG B 1 54 ? -7.918 -14.602 -5.562 1 91.31 54 ARG B N 1
ATOM 1420 C CA . ARG B 1 54 ? -9.094 -15.07 -6.289 1 91.31 54 ARG B CA 1
ATOM 1421 C C . ARG B 1 54 ? -8.984 -16.562 -6.594 1 91.31 54 ARG B C 1
ATOM 1423 O O . ARG B 1 54 ? -10 -17.25 -6.699 1 91.31 54 ARG B O 1
ATOM 1430 N N . GLU B 1 55 ? -7.703 -16.922 -6.766 1 90.62 55 GLU B N 1
ATOM 1431 C CA . GLU B 1 55 ? -7.43 -18.312 -7.16 1 90.62 55 GLU B CA 1
ATOM 1432 C C . GLU B 1 55 ? -6.684 -19.062 -6.062 1 90.62 55 GLU B C 1
ATOM 1434 O O . GLU B 1 55 ? -5.754 -18.516 -5.457 1 90.62 55 GLU B O 1
ATOM 1439 N N . GLU B 1 56 ? -6.957 -20.188 -5.648 1 78.69 56 GLU B N 1
ATOM 1440 C CA . GLU B 1 56 ? -6.371 -20.906 -4.523 1 78.69 56 GLU B CA 1
ATOM 1441 C C . GLU B 1 56 ? -5.137 -21.688 -4.957 1 78.69 56 GLU B C 1
ATOM 1443 O O . GLU B 1 56 ? -4.254 -21.969 -4.141 1 78.69 56 GLU B O 1
ATOM 1448 N N . HIS B 1 57 ? -4.926 -22.109 -6.242 1 83.44 57 HIS B N 1
ATOM 1449 C CA . HIS B 1 57 ? -3.875 -23.047 -6.629 1 83.44 57 HIS B CA 1
ATOM 1450 C C . HIS B 1 57 ? -3.137 -22.562 -7.871 1 83.44 57 HIS B C 1
ATOM 1452 O O . HIS B 1 57 ? -3.334 -23.094 -8.961 1 83.44 57 HIS B O 1
ATOM 1458 N N . LEU B 1 58 ? -2.283 -21.609 -7.57 1 93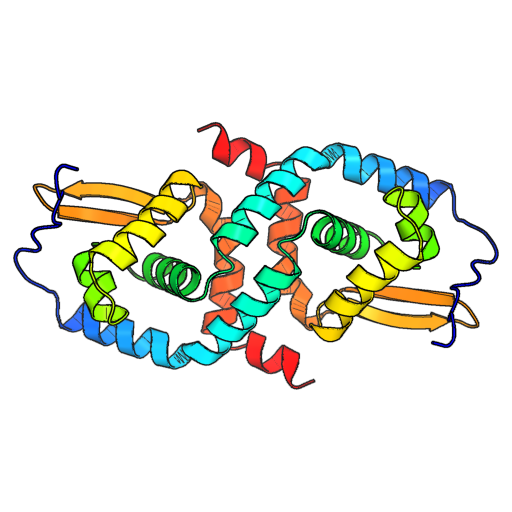.62 58 LEU B N 1
ATOM 1459 C CA . LEU B 1 58 ? -1.464 -21.172 -8.695 1 93.62 58 LEU B CA 1
ATOM 1460 C C . LEU B 1 58 ? 0.012 -21.453 -8.438 1 93.62 58 LEU B C 1
ATOM 1462 O O . LEU B 1 58 ? 0.515 -21.188 -7.34 1 93.62 58 LEU B O 1
ATOM 1466 N N . CYS B 1 59 ? 0.649 -22.031 -9.414 1 94.88 59 CYS B N 1
ATOM 1467 C CA . CYS B 1 59 ? 2.084 -22.281 -9.328 1 94.88 59 CYS B CA 1
ATOM 1468 C C . CYS B 1 59 ? 2.863 -21.266 -10.156 1 94.88 59 CYS B C 1
ATOM 1470 O O . CYS B 1 59 ? 2.279 -20.531 -10.945 1 94.88 59 CYS B O 1
ATOM 1472 N N . PRO B 1 60 ? 4.184 -21.141 -9.977 1 96 60 PRO B N 1
ATOM 1473 C CA . PRO B 1 60 ? 4.977 -20.172 -10.727 1 96 60 PRO B CA 1
ATOM 1474 C C . PRO B 1 60 ? 4.793 -20.297 -12.242 1 96 60 PRO B C 1
ATOM 1476 O O . PRO B 1 60 ? 4.793 -19.297 -12.953 1 96 60 PRO B O 1
ATOM 1479 N N . CYS B 1 61 ? 4.59 -21.484 -12.742 1 95.06 61 CYS B N 1
ATOM 1480 C CA . CYS B 1 61 ? 4.379 -21.703 -14.164 1 95.06 61 CYS B CA 1
ATOM 1481 C C . CYS B 1 61 ? 3.049 -21.109 -14.617 1 95.06 61 CYS B C 1
ATOM 1483 O O . CYS B 1 61 ? 2.971 -20.484 -15.672 1 95.06 61 CYS B O 1
ATOM 1485 N N . ASP B 1 62 ? 1.959 -21.375 -13.82 1 96 62 ASP B N 1
ATOM 1486 C CA . ASP B 1 62 ? 0.666 -20.766 -14.125 1 96 62 ASP B CA 1
ATOM 1487 C C . ASP B 1 62 ? 0.775 -19.25 -14.195 1 96 62 ASP B C 1
ATOM 1489 O O . ASP B 1 62 ? 0.296 -18.625 -15.148 1 96 62 ASP B O 1
ATOM 1493 N N . LEU B 1 63 ? 1.398 -18.688 -13.211 1 97.5 63 LEU B N 1
ATOM 1494 C CA . LEU B 1 63 ? 1.535 -17.25 -13.117 1 97.5 63 LEU B CA 1
ATOM 1495 C C . LEU B 1 63 ? 2.373 -16.703 -14.273 1 97.5 63 LEU B C 1
ATOM 1497 O O . LEU B 1 63 ? 2.09 -15.625 -14.797 1 97.5 63 LEU B O 1
ATOM 1501 N N . SER B 1 64 ? 3.42 -17.406 -14.602 1 97.31 64 SER B N 1
ATOM 1502 C CA . SER B 1 64 ? 4.238 -17.047 -15.758 1 97.31 64 SER B CA 1
ATOM 1503 C C . SER B 1 64 ? 3.396 -16.938 -17.031 1 97.31 64 SER B C 1
ATOM 1505 O O . SER B 1 64 ? 3.492 -15.961 -17.766 1 97.31 64 SER B O 1
ATOM 1507 N N . ASP B 1 65 ? 2.547 -17.922 -17.266 1 96.88 65 ASP B N 1
ATOM 1508 C CA . ASP B 1 65 ? 1.669 -17.938 -18.438 1 96.88 65 ASP B CA 1
ATOM 1509 C C . ASP B 1 65 ? 0.661 -16.797 -18.375 1 96.88 65 ASP B C 1
ATOM 1511 O O . ASP B 1 65 ? 0.431 -16.125 -19.391 1 96.88 65 ASP B O 1
ATOM 1515 N N . ILE B 1 66 ? 0.113 -16.625 -17.234 1 97.75 66 ILE B N 1
ATOM 1516 C CA . ILE B 1 66 ? -0.928 -15.617 -17.047 1 97.75 66 ILE B CA 1
ATOM 1517 C C . ILE B 1 66 ? -0.344 -14.227 -17.281 1 97.75 66 ILE B C 1
ATOM 1519 O O . ILE B 1 66 ? -0.963 -13.391 -17.938 1 97.75 66 ILE B O 1
ATOM 1523 N N . LEU B 1 67 ? 0.859 -13.938 -16.781 1 98.31 67 LEU B N 1
ATOM 1524 C CA . LEU B 1 67 ? 1.452 -12.602 -16.766 1 98.31 67 LEU B CA 1
ATOM 1525 C C . LEU B 1 67 ? 2.359 -12.398 -17.984 1 98.31 67 LEU B C 1
ATOM 1527 O O . LEU B 1 67 ? 2.898 -11.312 -18.188 1 98.31 67 LEU B O 1
ATOM 1531 N N . ASP B 1 68 ? 2.504 -13.406 -18.75 1 97.88 68 ASP B N 1
ATOM 1532 C CA . ASP B 1 68 ? 3.369 -13.375 -19.922 1 97.88 68 ASP B CA 1
ATOM 1533 C C . ASP B 1 68 ? 4.789 -12.953 -19.547 1 97.88 68 ASP B C 1
ATOM 1535 O O . ASP B 1 68 ? 5.336 -12.008 -20.125 1 97.88 68 ASP B O 1
ATOM 1539 N N . MET B 1 69 ? 5.336 -13.633 -18.578 1 97.75 69 MET B N 1
ATOM 1540 C CA . MET B 1 69 ? 6.695 -13.453 -18.078 1 97.75 69 MET B CA 1
ATOM 1541 C C . MET B 1 69 ? 7.414 -14.789 -17.953 1 97.75 69 MET B C 1
ATOM 1543 O O . MET B 1 69 ? 6.777 -15.844 -17.953 1 97.75 69 MET B O 1
ATOM 1547 N N . SER B 1 70 ? 8.703 -14.75 -17.875 1 97.06 70 SER B N 1
ATOM 1548 C CA . SER B 1 70 ? 9.453 -15.984 -17.641 1 97.06 70 SER B CA 1
ATOM 1549 C C . SER B 1 70 ? 9.234 -16.5 -16.234 1 97.06 70 SER B C 1
ATOM 1551 O O . SER B 1 70 ? 8.977 -15.734 -15.305 1 97.06 70 SER B O 1
ATOM 1553 N N . VAL B 1 71 ? 9.352 -17.766 -16.094 1 96 71 VAL B N 1
ATOM 1554 C CA . VAL B 1 71 ? 9.18 -18.406 -14.781 1 96 71 VAL B CA 1
ATOM 1555 C C . VAL B 1 71 ? 10.227 -17.859 -13.805 1 96 71 VAL B C 1
ATOM 1557 O O . VAL B 1 71 ? 9.898 -17.531 -12.664 1 96 71 VAL B O 1
ATOM 1560 N N . PRO B 1 72 ? 11.484 -17.672 -14.203 1 96.44 72 PRO B N 1
ATOM 1561 C CA . PRO B 1 72 ? 12.461 -17.109 -13.266 1 96.44 72 PRO B CA 1
ATOM 1562 C C . PRO B 1 72 ? 12.078 -15.719 -12.781 1 96.44 72 PRO B C 1
ATOM 1564 O O . PRO B 1 72 ? 12.266 -15.398 -11.602 1 96.44 72 PRO B O 1
ATOM 1567 N N . ALA B 1 73 ? 11.547 -14.867 -13.656 1 97.31 73 ALA B N 1
ATOM 1568 C CA . ALA B 1 73 ? 11.141 -13.516 -13.281 1 97.31 73 ALA B CA 1
ATOM 1569 C C . ALA B 1 73 ? 9.992 -13.547 -12.266 1 97.31 73 ALA B C 1
ATOM 1571 O O . ALA B 1 73 ? 10.031 -12.844 -11.258 1 97.31 73 ALA B O 1
ATOM 1572 N N . VAL B 1 74 ? 9.039 -14.336 -12.594 1 97.69 74 VAL B N 1
ATOM 1573 C CA . VAL B 1 74 ? 7.902 -14.477 -11.688 1 97.69 74 VAL B CA 1
ATOM 1574 C C . VAL B 1 74 ? 8.383 -15.031 -10.344 1 97.69 74 VAL B C 1
ATOM 1576 O O . VAL B 1 74 ? 7.934 -14.578 -9.289 1 97.69 74 VAL B O 1
ATOM 1579 N N . SER B 1 75 ? 9.273 -15.938 -10.375 1 96.44 75 SER B N 1
ATOM 1580 C CA . SER B 1 75 ? 9.789 -16.562 -9.164 1 96.44 75 SER B C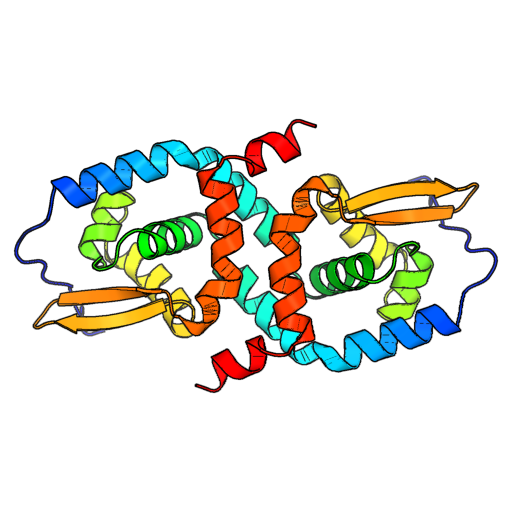A 1
ATOM 1581 C C . SER B 1 75 ? 10.508 -15.539 -8.281 1 96.44 75 SER B C 1
ATOM 1583 O O . SER B 1 75 ? 10.438 -15.617 -7.055 1 96.44 75 SER B O 1
ATOM 1585 N N . GLN B 1 76 ? 11.141 -14.672 -8.898 1 97.81 76 GLN B N 1
ATOM 1586 C CA . GLN B 1 76 ? 11.812 -13.617 -8.148 1 97.81 76 GLN B CA 1
ATOM 1587 C C . GLN B 1 76 ? 10.812 -12.758 -7.387 1 97.81 76 GLN B C 1
ATOM 1589 O O . GLN B 1 76 ? 11.016 -12.445 -6.215 1 97.81 76 GLN B O 1
ATOM 1594 N N . HIS B 1 77 ? 9.75 -12.359 -8.039 1 98.38 77 HIS B N 1
ATOM 1595 C CA . HIS B 1 77 ? 8.695 -11.602 -7.383 1 98.38 77 HIS B CA 1
ATOM 1596 C C . HIS B 1 77 ? 8.055 -12.406 -6.254 1 98.38 77 HIS B C 1
ATOM 1598 O O . HIS B 1 77 ? 7.816 -11.875 -5.168 1 98.38 77 HIS B O 1
ATOM 1604 N N . LEU B 1 78 ? 7.852 -13.648 -6.543 1 97.56 78 LEU B N 1
ATOM 1605 C CA . LEU B 1 78 ? 7.23 -14.523 -5.555 1 97.56 78 LEU B CA 1
ATOM 1606 C C . LEU B 1 78 ? 8.125 -14.695 -4.336 1 97.56 78 LEU B C 1
ATOM 1608 O O . LEU B 1 78 ? 7.645 -14.742 -3.203 1 97.56 78 LEU B O 1
ATOM 1612 N N . ARG B 1 79 ? 9.352 -14.805 -4.605 1 97.38 79 ARG B N 1
ATOM 1613 C CA . ARG B 1 79 ? 10.305 -14.906 -3.502 1 97.38 79 ARG B CA 1
ATOM 1614 C C . ARG B 1 79 ? 10.242 -13.664 -2.619 1 97.38 79 ARG B C 1
ATOM 1616 O O . ARG B 1 79 ? 10.211 -13.766 -1.392 1 97.38 79 ARG B O 1
ATOM 1623 N N . LYS B 1 80 ? 10.273 -12.516 -3.17 1 97.69 80 LYS B N 1
ATOM 1624 C CA . LYS B 1 80 ? 10.188 -11.266 -2.422 1 97.69 80 LYS B CA 1
ATOM 1625 C C . LYS B 1 80 ? 8.906 -11.211 -1.596 1 97.69 80 LYS B C 1
ATOM 1627 O O . LYS B 1 80 ? 8.93 -10.805 -0.432 1 97.69 80 LYS B O 1
ATOM 1632 N N . LEU B 1 81 ? 7.824 -11.609 -2.203 1 96.69 81 LEU B N 1
ATOM 1633 C CA . LEU B 1 81 ? 6.535 -11.609 -1.521 1 96.69 81 LEU B CA 1
ATOM 1634 C C . LEU B 1 81 ? 6.539 -12.602 -0.361 1 96.69 81 LEU B C 1
ATOM 1636 O O . LEU B 1 81 ? 5.98 -12.32 0.704 1 96.69 81 LEU B O 1
ATOM 1640 N N . LYS B 1 82 ? 7.156 -13.734 -0.623 1 95.5 82 LYS B N 1
ATOM 1641 C CA . LYS B 1 82 ? 7.242 -14.766 0.414 1 95.5 82 LYS B CA 1
ATOM 1642 C C . LYS B 1 82 ? 8.125 -14.297 1.569 1 95.5 82 LYS B C 1
ATOM 1644 O O . LYS B 1 82 ? 7.75 -14.43 2.736 1 95.5 82 LYS B O 1
ATOM 1649 N N . ASP B 1 83 ? 9.281 -13.711 1.229 1 94.56 83 ASP B N 1
ATOM 1650 C CA . ASP B 1 83 ? 10.195 -13.211 2.246 1 94.56 83 ASP B CA 1
ATOM 1651 C C . ASP B 1 83 ? 9.555 -12.094 3.064 1 94.56 83 ASP B C 1
ATOM 1653 O O . ASP B 1 83 ? 9.852 -11.938 4.25 1 94.56 83 ASP B O 1
ATOM 1657 N N . GLY B 1 84 ? 8.672 -11.359 2.436 1 93.06 84 GLY B N 1
ATOM 1658 C CA . GLY B 1 84 ? 7.953 -10.297 3.115 1 93.06 84 GLY B CA 1
ATOM 1659 C C . GLY B 1 84 ? 6.754 -10.789 3.898 1 93.06 84 GLY B C 1
ATOM 1660 O O . GLY B 1 84 ? 6.098 -10.016 4.598 1 93.06 84 GLY B O 1
ATOM 1661 N N . GLY B 1 85 ? 6.426 -12.023 3.74 1 91.56 85 GLY B N 1
ATOM 1662 C CA . GLY B 1 85 ? 5.355 -12.641 4.512 1 91.56 85 GLY B CA 1
ATOM 1663 C C . GLY B 1 85 ? 3.992 -12.5 3.865 1 91.56 85 GLY B C 1
ATOM 1664 O O . GLY B 1 85 ? 2.973 -12.828 4.473 1 91.56 85 GLY B O 1
ATOM 1665 N N . LEU B 1 86 ? 3.889 -12.062 2.691 1 93.19 86 LEU B N 1
ATOM 1666 C CA . LEU B 1 86 ? 2.604 -11.766 2.064 1 93.19 86 LEU B CA 1
ATOM 1667 C C . LEU B 1 86 ? 2.004 -13.023 1.442 1 93.19 86 LEU B C 1
ATOM 1669 O O . LEU B 1 86 ? 0.784 -13.141 1.311 1 93.19 86 LEU B O 1
ATOM 1673 N N . VAL B 1 87 ? 2.893 -13.984 1.069 1 94.75 87 VAL B N 1
ATOM 1674 C CA . VAL B 1 87 ? 2.393 -15.219 0.473 1 94.75 87 VAL B CA 1
ATOM 1675 C C . VAL B 1 87 ? 3.035 -16.422 1.16 1 94.75 87 VAL B C 1
ATOM 1677 O O . VAL B 1 87 ? 4.074 -16.297 1.813 1 94.75 87 VAL B O 1
ATOM 1680 N N . LYS B 1 88 ? 2.404 -17.469 1.123 1 94.25 88 LYS B N 1
ATOM 1681 C CA . LYS B 1 88 ? 2.914 -18.75 1.618 1 94.25 88 LYS B CA 1
ATOM 1682 C C . LYS B 1 88 ? 2.922 -19.812 0.515 1 94.25 88 LYS B C 1
ATOM 1684 O O . LYS B 1 88 ? 2.348 -19.594 -0.556 1 94.25 88 LYS B O 1
ATOM 1689 N N . THR B 1 89 ? 3.633 -20.906 0.805 1 93.94 89 THR B N 1
ATOM 1690 C CA . THR B 1 89 ? 3.766 -21.953 -0.198 1 93.94 89 THR B CA 1
ATOM 1691 C C . THR B 1 89 ? 3.316 -23.297 0.365 1 93.94 89 THR B C 1
ATOM 1693 O O . THR B 1 89 ? 3.42 -23.531 1.569 1 93.94 89 THR B O 1
ATOM 1696 N N . GLU B 1 90 ? 2.762 -24 -0.47 1 92.25 90 GLU B N 1
ATOM 1697 C CA . GLU B 1 90 ? 2.457 -25.406 -0.21 1 92.25 90 GLU B CA 1
ATOM 1698 C C . GLU B 1 90 ? 2.943 -26.297 -1.35 1 92.25 90 GLU B C 1
ATOM 1700 O O . GLU B 1 90 ? 2.766 -25.969 -2.523 1 92.25 90 GLU B O 1
ATOM 1705 N N . ARG B 1 91 ? 3.568 -27.359 -0.936 1 90.25 91 ARG B N 1
ATOM 1706 C CA . ARG B 1 91 ? 4.098 -28.266 -1.943 1 90.25 91 ARG B CA 1
ATOM 1707 C C . ARG B 1 91 ? 3.197 -29.484 -2.098 1 90.25 91 ARG B C 1
ATOM 1709 O O . ARG B 1 91 ? 2.713 -30.047 -1.107 1 90.25 91 ARG B O 1
ATOM 1716 N N . ASP B 1 92 ? 2.879 -29.75 -3.252 1 86 92 ASP B N 1
ATOM 1717 C CA . ASP B 1 92 ? 2.189 -30.969 -3.623 1 86 92 ASP B CA 1
ATOM 1718 C C . ASP B 1 92 ? 2.994 -31.766 -4.648 1 86 92 ASP B C 1
ATOM 1720 O O . ASP B 1 92 ? 2.939 -31.484 -5.848 1 86 92 ASP B O 1
ATOM 1724 N N . GLY B 1 93 ? 3.623 -32.812 -4.117 1 86.44 93 GLY B N 1
ATOM 1725 C CA . GLY B 1 93 ? 4.543 -33.531 -5.004 1 86.44 93 GLY B CA 1
ATOM 1726 C C . GLY B 1 93 ? 5.656 -32.625 -5.523 1 86.44 93 GLY B C 1
ATOM 1727 O O . GLY B 1 93 ? 6.402 -32.031 -4.738 1 86.44 93 GLY B O 1
ATOM 1728 N N . GLN B 1 94 ? 5.695 -32.5 -6.832 1 86 94 GLN B N 1
ATOM 1729 C CA . GLN B 1 94 ? 6.758 -31.703 -7.453 1 86 94 GLN B CA 1
ATOM 1730 C C . GLN B 1 94 ? 6.277 -30.297 -7.766 1 86 94 GLN B C 1
ATOM 1732 O O . GLN B 1 94 ? 7.008 -29.5 -8.375 1 86 94 GLN B O 1
ATOM 1737 N N . VAL B 1 95 ? 5.094 -29.969 -7.344 1 88.12 95 VAL B N 1
ATOM 1738 C CA . VAL B 1 95 ? 4.523 -28.672 -7.676 1 88.12 95 VAL B CA 1
ATOM 1739 C C . VAL B 1 95 ? 4.414 -27.812 -6.418 1 88.12 95 VAL B C 1
ATOM 1741 O O . VAL B 1 95 ? 4.016 -28.312 -5.359 1 88.12 95 VAL B O 1
ATOM 1744 N N . ILE B 1 96 ? 4.836 -26.562 -6.582 1 92.75 96 ILE B N 1
ATOM 1745 C CA . ILE B 1 96 ? 4.695 -25.609 -5.488 1 92.75 96 ILE B CA 1
ATOM 1746 C C . ILE B 1 96 ? 3.545 -24.656 -5.785 1 92.75 96 ILE B C 1
ATOM 1748 O O . ILE B 1 96 ? 3.477 -24.078 -6.871 1 92.75 96 ILE B O 1
ATOM 1752 N N . PHE B 1 97 ? 2.689 -24.547 -4.809 1 93.94 97 PHE B N 1
ATOM 1753 C CA . PHE B 1 97 ? 1.574 -23.625 -4.953 1 93.94 97 PHE B CA 1
ATOM 1754 C C . PHE B 1 97 ? 1.706 -22.453 -3.98 1 93.94 97 PHE B C 1
ATOM 1756 O O . PHE B 1 97 ? 2.098 -22.641 -2.826 1 93.94 97 PHE B O 1
ATOM 1763 N N . TYR B 1 98 ? 1.353 -21.312 -4.543 1 94.94 98 TYR B N 1
ATOM 1764 C CA . TYR B 1 98 ? 1.362 -20.109 -3.719 1 94.94 98 TYR B CA 1
ATOM 1765 C C . TYR B 1 98 ? -0.055 -19.703 -3.328 1 94.94 98 TYR B C 1
ATOM 1767 O O . TYR B 1 98 ? -1 -19.906 -4.094 1 94.94 98 TYR B O 1
ATOM 1775 N N . SER B 1 99 ? -0.143 -19.141 -2.129 1 94.81 99 SER B N 1
ATOM 1776 C CA . SER B 1 99 ? -1.396 -18.562 -1.649 1 94.81 99 SER B CA 1
ATOM 1777 C C . SER B 1 99 ? -1.142 -17.344 -0.778 1 94.81 99 SER B C 1
ATOM 1779 O O . SER B 1 99 ? -0.031 -17.141 -0.281 1 94.81 99 SER B O 1
ATOM 1781 N N . LEU B 1 100 ? -2.141 -16.5 -0.638 1 93.38 100 LEU B N 1
ATOM 1782 C CA . LEU B 1 100 ? -2.025 -15.352 0.243 1 93.38 100 LEU B CA 1
ATOM 1783 C C . LEU B 1 100 ? -1.885 -15.789 1.698 1 93.38 100 LEU B C 1
ATOM 1785 O O . LEU B 1 100 ? -2.547 -16.734 2.135 1 93.38 100 LEU B O 1
ATOM 1789 N N . ASN B 1 101 ? -0.989 -15.133 2.338 1 91.25 101 ASN B N 1
ATOM 1790 C CA . ASN B 1 101 ? -0.924 -15.32 3.783 1 91.25 101 ASN B CA 1
ATOM 1791 C C . ASN B 1 101 ? -2.172 -14.781 4.477 1 91.25 101 ASN B C 1
ATOM 1793 O O . ASN B 1 101 ? -2.479 -13.594 4.371 1 91.25 101 ASN B O 1
ATOM 1797 N N . PRO B 1 102 ? -2.855 -15.633 5.211 1 88 102 PRO B N 1
ATOM 1798 C CA . PRO B 1 102 ? -4.102 -15.211 5.848 1 88 102 PRO B CA 1
ATOM 1799 C C . PRO B 1 102 ? -3.902 -14.047 6.82 1 88 102 PRO B C 1
ATOM 1801 O O . PRO B 1 102 ? -4.84 -13.297 7.094 1 88 102 PRO B O 1
ATOM 1804 N N . LEU B 1 103 ? -2.76 -13.883 7.316 1 83.69 103 LEU B N 1
ATOM 1805 C CA . LEU B 1 103 ? -2.479 -12.82 8.273 1 83.69 103 LEU B CA 1
ATOM 1806 C C . LEU B 1 103 ? -2.6 -11.445 7.617 1 83.69 103 LEU B C 1
ATOM 1808 O O . LEU B 1 103 ? -2.895 -10.453 8.289 1 83.69 103 LEU B O 1
ATOM 1812 N N . PHE B 1 104 ? -2.422 -11.461 6.27 1 83.56 104 PHE B N 1
ATOM 1813 C CA . PHE B 1 104 ? -2.428 -10.172 5.578 1 83.56 104 PHE B CA 1
ATOM 1814 C C . PHE B 1 104 ? -3.709 -10 4.773 1 83.56 104 PHE B C 1
ATOM 1816 O O . PHE B 1 104 ? -3.873 -9.008 4.062 1 83.56 104 PHE B O 1
ATOM 1823 N N . LYS B 1 105 ? -4.539 -10.891 4.906 1 83.19 105 LYS B N 1
ATOM 1824 C CA . LYS B 1 105 ? -5.77 -10.859 4.121 1 83.19 105 LYS B CA 1
ATOM 1825 C C . LYS B 1 105 ? -6.602 -9.625 4.449 1 83.19 105 LYS B C 1
ATOM 1827 O O . LYS B 1 105 ? -7.141 -8.977 3.553 1 83.19 105 LYS B O 1
ATOM 1832 N N . ASP B 1 106 ? -6.672 -9.297 5.684 1 79.44 106 ASP B N 1
ATOM 1833 C CA . ASP B 1 106 ? -7.484 -8.164 6.113 1 79.44 106 ASP B CA 1
ATOM 1834 C C . ASP B 1 106 ? -6.902 -6.848 5.609 1 79.44 106 ASP B C 1
ATOM 1836 O O . ASP B 1 106 ? -7.645 -5.898 5.344 1 79.44 106 ASP B O 1
ATOM 1840 N N . ILE B 1 107 ? -5.621 -6.82 5.48 1 81.81 107 ILE B N 1
ATOM 1841 C CA . ILE B 1 107 ? -4.926 -5.621 5.031 1 81.81 107 ILE B CA 1
ATOM 1842 C C . ILE B 1 107 ? -5.117 -5.441 3.527 1 81.81 107 ILE B C 1
ATOM 1844 O O . ILE B 1 107 ? -5.383 -4.336 3.057 1 81.81 107 ILE B O 1
ATOM 1848 N N . LEU B 1 108 ? -5.141 -6.496 2.814 1 85.44 108 LEU B N 1
ATOM 1849 C CA . LEU B 1 108 ? -5.105 -6.434 1.358 1 85.44 108 LEU B CA 1
ATOM 1850 C C . LEU B 1 108 ? -6.512 -6.52 0.775 1 85.44 108 LEU B C 1
ATOM 1852 O O . LEU B 1 108 ? -6.781 -5.969 -0.295 1 85.44 108 LEU B O 1
ATOM 1856 N N . SER B 1 109 ? -7.445 -7.191 1.453 1 85.88 109 SER B N 1
ATOM 1857 C CA . SER B 1 109 ? -8.766 -7.5 0.912 1 85.88 109 SER B CA 1
ATOM 1858 C C . SER B 1 109 ? -9.508 -6.234 0.508 1 85.88 109 SER B C 1
ATOM 1860 O O . SER B 1 109 ? -10.102 -6.172 -0.572 1 85.88 109 SER B O 1
ATOM 1862 N N . PRO B 1 110 ? -9.492 -5.242 1.317 1 84.19 110 PRO B N 1
ATOM 1863 C CA . PRO B 1 110 ? -10.188 -4.031 0.884 1 84.19 110 PRO B CA 1
ATOM 1864 C C . PRO B 1 110 ? -9.625 -3.451 -0.411 1 84.19 110 PRO B C 1
ATOM 1866 O O . PRO B 1 110 ? -10.367 -2.9 -1.224 1 84.19 110 PRO B O 1
ATOM 1869 N N . ASN B 1 111 ? -8.344 -3.496 -0.565 1 86.44 111 ASN B N 1
ATOM 1870 C CA . ASN B 1 111 ? -7.703 -3.004 -1.783 1 86.44 111 ASN B CA 1
ATOM 1871 C C . ASN B 1 111 ? -8.148 -3.799 -3.008 1 86.44 111 ASN B C 1
ATOM 1873 O O . ASN B 1 111 ? -8.438 -3.223 -4.059 1 86.44 111 ASN B O 1
ATOM 1877 N N . PHE B 1 112 ? -8.305 -5.043 -2.797 1 89.25 112 PHE B N 1
ATOM 1878 C CA . PHE B 1 112 ? -8.727 -5.883 -3.912 1 89.25 112 PHE B CA 1
ATOM 1879 C C . PHE B 1 112 ? -10.195 -5.664 -4.23 1 89.25 112 PHE B C 1
ATOM 1881 O O . PHE B 1 112 ? -10.602 -5.75 -5.391 1 89.25 112 PHE B O 1
ATOM 1888 N N . ASP B 1 113 ? -10.922 -5.34 -3.18 1 87.38 113 ASP B N 1
ATOM 1889 C CA . ASP B 1 113 ? -12.32 -4.988 -3.418 1 87.38 113 ASP B CA 1
ATOM 1890 C C . ASP B 1 113 ? -12.43 -3.723 -4.266 1 87.38 113 ASP B C 1
ATOM 1892 O O . ASP B 1 113 ? -13.289 -3.631 -5.145 1 87.38 113 ASP B O 1
ATOM 1896 N N . GLN B 1 114 ? -11.555 -2.814 -4.004 1 85.31 114 GLN B N 1
ATOM 1897 C CA . GLN B 1 114 ? -11.547 -1.575 -4.777 1 85.31 114 GLN B CA 1
ATOM 1898 C C . GLN B 1 114 ? -11.141 -1.832 -6.227 1 85.31 114 GLN B C 1
ATOM 1900 O O . GLN B 1 114 ? -11.656 -1.195 -7.145 1 85.31 114 GLN B O 1
ATOM 1905 N N . ILE B 1 115 ? -10.25 -2.707 -6.434 1 85.44 115 ILE B N 1
ATOM 1906 C CA . ILE B 1 115 ? -9.828 -3.102 -7.773 1 85.44 115 ILE B CA 1
ATOM 1907 C C . ILE B 1 115 ? -11 -3.732 -8.523 1 85.44 115 ILE B C 1
ATOM 1909 O O . ILE B 1 115 ? -11.312 -3.344 -9.648 1 85.44 115 ILE B O 1
ATOM 1913 N N . ASN B 1 116 ? -11.672 -4.625 -7.812 1 85.69 116 ASN B N 1
ATOM 1914 C CA . ASN B 1 116 ? -12.75 -5.383 -8.43 1 85.69 116 ASN B CA 1
ATOM 1915 C C . ASN B 1 116 ? -13.906 -4.473 -8.844 1 85.69 116 ASN B C 1
ATOM 1917 O O . ASN B 1 116 ? -14.547 -4.703 -9.867 1 85.69 116 ASN B O 1
ATOM 1921 N N . ASN B 1 117 ? -14.086 -3.471 -8.008 1 82.19 117 ASN B N 1
ATOM 1922 C CA . ASN B 1 117 ? -15.219 -2.594 -8.281 1 82.19 117 ASN B CA 1
ATOM 1923 C C . ASN B 1 117 ? -14.812 -1.407 -9.148 1 82.19 117 ASN B C 1
ATOM 1925 O O . ASN B 1 117 ? -15.656 -0.592 -9.523 1 82.19 117 ASN B O 1
ATOM 1929 N N . ASN B 1 118 ? -13.625 -1.367 -9.555 1 77.44 118 ASN B N 1
ATOM 1930 C CA . ASN B 1 118 ? -13.047 -0.292 -10.352 1 77.44 118 ASN B CA 1
ATOM 1931 C C . ASN B 1 118 ? -13.328 1.076 -9.734 1 77.44 118 ASN B C 1
ATOM 1933 O O . ASN B 1 118 ? -13.469 2.066 -10.453 1 77.44 118 ASN B O 1
ATOM 1937 N N . ASN B 1 119 ? -13.547 1.048 -8.453 1 76.5 119 ASN B N 1
ATOM 1938 C CA . ASN B 1 119 ? -13.852 2.285 -7.738 1 76.5 119 ASN B CA 1
ATOM 1939 C C . ASN B 1 119 ? -12.656 3.232 -7.73 1 76.5 119 ASN B C 1
ATOM 1941 O O . ASN B 1 119 ? -12.82 4.449 -7.641 1 76.5 119 ASN B O 1
ATOM 1945 N N . ILE B 1 120 ? -11.5 2.676 -7.898 1 75.12 120 ILE B N 1
ATOM 1946 C CA . ILE B 1 120 ? -10.289 3.477 -7.832 1 75.12 120 ILE B CA 1
ATOM 1947 C C . ILE B 1 120 ? -10.18 4.352 -9.078 1 75.12 120 ILE B C 1
ATOM 1949 O O . ILE B 1 120 ? -9.664 5.473 -9.016 1 75.12 120 ILE B O 1
ATOM 1953 N N . LEU B 1 121 ? -10.734 3.793 -10.125 1 68.88 121 LEU B N 1
ATOM 1954 C CA . LEU B 1 121 ? -10.688 4.559 -11.367 1 68.88 121 LEU B CA 1
ATOM 1955 C C . LEU B 1 121 ? -11.594 5.781 -11.289 1 68.88 121 LEU B C 1
ATOM 1957 O O . LEU B 1 121 ? -11.32 6.801 -11.93 1 68.88 121 LEU B O 1
ATOM 1961 N N . GLU B 1 122 ? -12.633 5.613 -10.555 1 64.56 122 GLU B N 1
ATOM 1962 C CA . GLU B 1 122 ? -13.555 6.73 -10.398 1 64.56 122 GLU B CA 1
ATOM 1963 C C . GLU B 1 122 ? -12.953 7.82 -9.508 1 64.56 122 GLU B C 1
ATOM 1965 O O . GLU B 1 122 ? -13.281 9 -9.656 1 64.56 122 GLU B O 1
ATOM 1970 N N . VAL B 1 123 ? -12.281 7.508 -8.602 1 55.84 123 VAL B N 1
ATOM 1971 C CA . VAL B 1 123 ? -11.703 8.453 -7.656 1 55.84 123 VAL B CA 1
ATOM 1972 C C . VAL B 1 123 ? -10.773 9.422 -8.391 1 55.84 123 VAL B C 1
ATOM 1974 O O . VAL B 1 123 ? -10.727 10.609 -8.078 1 55.84 123 VAL B O 1
ATOM 1977 N N . LEU B 1 124 ? -9.891 9.133 -9.344 1 56.22 124 LEU B N 1
ATOM 1978 C CA . LEU B 1 124 ? -8.891 10.016 -9.945 1 56.22 124 LEU B CA 1
ATOM 1979 C C . LEU B 1 124 ? -9.516 10.898 -11.016 1 56.22 124 LEU B C 1
ATOM 1981 O O . LEU B 1 124 ? -8.906 11.875 -11.461 1 56.22 124 LEU B O 1
ATOM 1985 N N . ALA B 1 125 ? -10.617 10.453 -11.617 1 47.69 125 ALA B N 1
ATOM 1986 C CA . ALA B 1 125 ? -11.219 11.367 -12.578 1 47.69 125 ALA B CA 1
ATOM 1987 C C . ALA B 1 125 ? -11.805 12.594 -11.883 1 47.69 125 ALA B C 1
ATOM 1989 O O . ALA B 1 125 ? -12.281 13.523 -12.539 1 47.69 125 ALA B O 1
ATOM 1990 N N . ALA B 1 126 ? -11.82 12.648 -10.625 1 37.47 126 ALA B N 1
ATOM 1991 C CA . ALA B 1 126 ? -12.414 13.859 -10.07 1 37.47 126 ALA B CA 1
ATOM 1992 C C . ALA B 1 126 ? -11.336 14.875 -9.688 1 37.47 126 ALA B C 1
ATOM 1994 O O . ALA B 1 126 ? -10.25 14.5 -9.242 1 37.47 126 ALA B O 1
#

Radius of gyration: 20.58 Å; Cα contacts (8 Å, |Δi|>4): 307; chains: 2; bounding box: 36×66×43 Å

Organism: NCBI:txid1194090

Solvent-accessible surface area (backbone atoms only — not comparable to full-atom values): 13705 Å² total; per-residue (Å²): 128,83,74,78,60,55,60,73,86,72,84,60,62,67,60,41,51,50,51,39,52,54,47,65,75,28,44,68,21,46,54,51,49,26,52,51,30,49,61,43,34,31,68,67,46,38,51,50,52,51,48,31,73,76,38,78,80,41,29,52,58,54,50,10,63,48,68,72,47,54,46,70,61,45,42,52,52,50,46,54,37,38,77,70,54,51,31,45,76,46,74,57,88,66,31,50,28,37,30,61,23,74,79,46,39,69,57,45,47,49,47,50,50,34,29,75,66,41,50,56,54,57,49,68,75,102,127,84,74,79,59,55,60,71,86,75,83,60,61,66,58,42,51,51,50,38,53,53,46,64,75,28,44,69,22,47,53,50,50,26,52,50,31,49,61,42,36,32,67,67,47,37,50,50,52,52,49,32,72,75,38,77,80,40,30,52,57,53,50,10,65,48,67,71,48,53,46,70,60,44,42,51,52,49,47,54,37,37,77,69,55,51,31,43,76,45,74,57,89,66,31,48,28,38,32,60,24,73,78,45,41,72,57,46,47,50,47,49,50,33,29,74,63,41,50,56,55,57,50,69,76,103

pLDDT: mean 87.91, std 14.11, range [31.64, 98.38]

Foldseek 3Di:
DPCPPPPDPDDPVVVVVVVVVVCVVCVVVVVLVVLLCVLCVDPLLVVVQLVLVVDVFDFLVNSCVVVVHDSVVSVVSVVSCVVSPQWDWDDDPPTIGIHGRPVCCVVCVVVSVCVVVVVVVVVVVD/DPCPPPPPVDDPVVVVVVVVVVCVVCVVVVVLVVLLCVLCVDPLLVVVQLVLVVDVFDFLVNSCVVVVHDSVVSVVSVVSCVVSPQWDWDDDPPTIGIHGRPVCCVVCVVVSVCVVVVVVVVVVVD

Sequence (252 aa):
MSKQECIREVADLNQINRCIDSLEKVEGSIDRLTDILKLAANDVRLKILYLLSREEHLCPCDLSDILDMSVPAVSQHLRKLKDGGLVKTERDGQVIFYSLNPLFKDILSPNFDQINNNNILEVLAAMSKQECIREVADLNQINRCIDSLEKVEGSIDRLTDILKLAANDVRLKILYLLSREEHLCPCDLSDILDMSVPAVSQHLRKLKDGGLVKTERDGQVIFYSLNPLFKDILSPNFDQINNNNILEVLAA

Nearest PDB structures (foldseek):
  3f72-assembly1_B  TM=8.709E-01  e=4.319E-08  Staphylococcus aureus
  1u2w-assembly1_B  TM=8.664E-01  e=7.713E-08  Staphylococcus aureus
  1u2w-assembly2_C  TM=8.926E-01  e=4.683E-07  Staphylococcus aureus
  6j05-assembly1_A  TM=8.326E-01  e=1.251E-05  Acidithiobacillus ferrooxidans
  3s2w-assembly1_A  TM=6.403E-01  e=7.238E-04  Methanosarcina mazei Go1

Secondary structure (DSSP, 8-state):
--------SS--HHHHHHHHHHHHHHHHHHHHHHHHHHHH-SHHHHHHHHHHHH-S-B-HHHHHHHHT--HHHHHHHHHHHHHTTSEEEEEETTEEEEEE-GGGHHHHHHHHHHHHHTHHHHHHT-/--------SS--HHHHHHHHHHHHHHHHHHHHHHHHHHHH-SHHHHHHHHHHHH-S-B-HHHHHHHHT--HHHHHHHHHHHHHTTSEEEEEETTEEEEEE-GGGHHHHHHHHHHHHHTHHHHHHT-

InterPro domains:
  IPR001845 HTH ArsR-type DNA-binding domain [PF01022] (44-88)
  IPR001845 HTH ArsR-type DNA-binding domain [PR00778] (37-52)
  IPR001845 HTH ArsR-type DNA-binding domain [PR00778] (57-68)
  IPR001845 HTH ArsR-type DNA-binding domain [PR00778] (70-85)
  IPR001845 HTH ArsR-type DNA-binding domain [PR00778] (85-100)
  IPR001845 HTH ArsR-type DNA-binding domain [PS50987] (25-119)
  IPR001845 HTH ArsR-type DNA-binding domain [SM00418] (35-113)
  IPR011991 ArsR-like helix-turn-helix domain [cd00090] (37-102)
  IPR036388 Winged helix-like DNA-binding domain superfamily [G3DSA:1.10.10.10] (1-118)
  IPR036390 Winged helix DNA-binding domain superfamily [SSF46785] (30-116)
  IPR051081 HTH-type Metal-responsive Transcriptional Regulators [PTHR33154] (29-102)